Protein 2F4M (pdb70)

Solvent-accessible surface area: 18320 Å² total; per-residue (Å²): 68,132,23,82,1,14,111,33,1,101,53,19,22,113,27,3,78,71,3,53,56,98,101,12,33,111,102,0,66,113,30,10,55,43,88,68,5,102,119,87,3,82,106,100,23,119,178,34,102,166,131,114,170,29,109,88,59,32,72,72,10,34,12,2,89,11,0,2,100,22,0,73,116,135,9,8,144,129,11,103,54,47,105,3,100,168,72,48,29,164,13,103,58,79,155,130,65,34,147,21,89,83,91,10,97,141,70,30,1,178,97,0,42,13,0,36,4,72,94,43,128,60,48,6,96,12,19,72,36,85,38,0,64,29,0,8,130,38,90,29,0,46,19,31,6,9,4,6,0,0,0,0,0,0,35,13,34,60,6,44,6,1,24,0,39,0,61,38,140,14,17,1,1,0,1,10,0,66,32,71,108,84,12,7,2,0,1,2,14,66,57,23,20,58,84,17,4,12,0,7,0,8,104,27,47,139,0,7,0,0,0,1,0,5,65,8,12,1,13,25,0,0,8,14,0,3,22,55,17,120,79,0,67,79,61,16,100,106,21,151,35,99,73,3,14,108,38,8,56,31,36,28,121,119,44,24,115,103,53,64,131,75,42,74,124,70,8,54,95,23,26,4,37,5,6,0,46,2,8,18,71,118,74,34,122,36,85,137,61,177,29,6,117,80,168,80,96,66,0,57,122,3,38,114,44,15,6,0,28,35,0,8,25,18,6,56,135,34,94,97,21,45,82,41,0,51,108,25,0,22,163,81,21,79,111,5,54,113,56,5,60,120,57,117,155,17,0,62,87,0,0,84,71,110,36,74

Organism: Mus musculus (NCBI:txid10090)

InterPro domains:
  IPR002931 Transglutaminase-like [PF01841] (271-351)
  IPR002931 Transglutaminase-like [SM00460] (298-353)
  IPR006588 Peptide N glycanase, PAW domain [PF04721] (454-648)
  IPR006588 Peptide N glycanase, PAW domain [PS51398] (451-651)
  IPR006588 Peptide N glycanase, PAW domain [SM00613] (484-576)
  IPR008979 Galactose-binding-like domain superfamily [SSF49785] (474-650)
  IPR018997 PUB domain [PF09409] (26-102)
  IPR036339 PUB-like domain superfamily [SSF143503] (11-115)
  IPR038680 PAW domain superfamily [G3DSA:2.60.120.1020] (471-651)
  IPR038765 Papain-like cysteine peptidase superfamily [SSF54001] (168-444)
  IPR050883 Peptide-N(4)-(N-acetyl-beta-glucosaminyl)asparagine amidase [PTHR12143] (3-640)

Radius of gyration: 22.36 Å; Cα contacts (8 Å, |Δi|>4): 528; chains: 2; bounding box: 60×53×58 Å

CATH classification: 3.10.620.30 (+1 more: 2.20.25.10)

Nearest PDB structures (foldseek):
  2f4m-assembly1_A  TM=1.003E+00  e=7.480E-59  Mus musculus
  2f4o-assembly1_A  TM=9.868E-01  e=1.364E-52  Mus musculus
  1x3z-assembly1_A  TM=8.975E-01  e=7.254E-24  Saccharomyces cerevisiae
  6ug1-assembly1_A  TM=5.629E-01  e=3.102E-06  Saccharomyces cerevisiae S288C
  6s2k-assembly2_B  TM=6.479E-01  e=1.339E+00  Homo sapiens

B-factor: mean 48.16, std 6.67, range [19.68, 80.16]

Secondary structure (DSSP, 8-state):
--SHHHHHHHHHHHHHHGGG-HHHHHHHHHHS-HHHHHHHHHHHHHHHTTSTTS-S--SHHHHHHHHHHHIIIII-EE-SSPPPTTT----EE-SS-B---SHHHHTT---EEEEEETTTTEEEEEE----HHHHHHH-EESHHHHHHHHHHHHHHTT--EEEEEETTTEEEEEEEETTTTEEEEEETTTTEES-GGGTTTTS------EEEE-SS-EEE-GGGG-S-HHHHHHH--SS-HHHHHHHHHHHHHHHHTTS-HHHHHHHHHHHHHHHHHHT------TTT-TT----/--GGGGGTT-HHHHHHHHHHHH-GGGHHHHHHHHHHH-HHHHHHHHHSHHHHHHHHTS---

Sequence (356 aa):
GDSTILKVLQSNIQHVQLYENPVLQEKALTCIPVSELKRKAQEKLFRARKLDKGTNVSDEDFLLLELLHWFKEEFFRWVNNIVCSKCGGETRSRDEALLPNDDELKWGAKNVENHYCDACQLSNRFPRYNNPEKLLETRCGRCGEWANCFTLCCRALGFEARYVWDYTDHVWTEVYSPSQQRWLHCDACEDVCDKPLLYEIGWGKKLSYIIAFSKDEVVDVTWRYSCKHDEVMSRRTKVKEELLRETINGLNKQRQLSLSESRRKELLQRIIVELVEFISPKTPRPGLEHHHHHHGHPLEFLRNQPQFQQMRQIIQQNPSLLPALLQQIGRENPQLLQQISQHQEHFIQMLNEPVG

Foldseek 3Di:
DPFVVLVVVVVQQVLQVLLVPLVLLVVLVVQDPQVVLLVQLVVVQVVLVVPCVNDLGQRVPSSVLSLLVCLQPPFAEEPDAAADPPPRHFFDWDPDWDCCPPVLVVQAFRTWIFGADPVVRDTDIDTDGQRLSVCSVVRYYAQNNQQSVSQSNCVSSPWFKWWKDFPVPHIHMWTDDPSVLAIWGGRSNVSDIRPLQLVCFQVVDQGAFMWIYHLQFIDGLRLLNDLCVVSNPVVNPRDDPVVVVVSRVVVNVVSNVPPDPVVVVSVVVSVVVSVVSSVVRDDADCPPDPSGPHD/DPVCVVLQPDVVSLVQLVVCQVPVVCVVVVLVVCCVPPVVVNVVCVVPVPVVVVSSPDHDD

Structure (mmCIF, N/CA/C/O backbone):
data_2F4M
#
_entry.id   2F4M
#
_cell.length_a   98.225
_cell.length_b   52.297
_cell.length_c   82.548
_cell.angle_alpha   90.00
_cell.angle_beta   115.33
_cell.angle_gamma   90.00
#
_symmetry.space_group_name_H-M   'C 1 2 1'
#
loop_
_entity.id
_entity.type
_entity.pdbx_description
1 polymer 'peptide N-glycanase'
2 polymer 'UV excision repair protein RAD23 homolog B'
3 non-polymer 'ZINC ION'
4 non-polymer 'CHLORIDE ION'
5 water water
#
loop_
_atom_site.group_PDB
_atom_site.id
_atom_site.type_symbol
_atom_site.label_atom_id
_atom_site.label_alt_id
_atom_site.label_comp_id
_atom_site.label_asym_id
_atom_site.label_entity_id
_atom_site.label_seq_id
_atom_site.pdbx_PDB_ins_code
_atom_site.Cartn_x
_atom_site.Cartn_y
_atom_site.Cartn_z
_atom_site.occupancy
_atom_site.B_iso_or_equiv
_atom_site.auth_seq_id
_atom_site.auth_comp_id
_atom_site.auth_asym_id
_atom_site.auth_atom_id
_atom_site.pdbx_PDB_model_num
ATOM 1 N N . GLY A 1 1 ? 13.728 -0.867 12.463 1.00 53.50 164 GLY A N 1
ATOM 2 C CA . GLY A 1 1 ? 13.517 0.453 13.149 1.00 53.37 164 GLY A CA 1
ATOM 3 C C . GLY A 1 1 ? 12.750 0.406 14.469 1.00 53.13 164 GLY A C 1
ATOM 4 O O . GLY A 1 1 ? 12.599 1.443 15.123 1.00 53.94 164 GLY A O 1
ATOM 5 N N . ASP A 1 2 ? 12.276 -0.784 14.860 1.00 52.40 165 ASP A N 1
ATOM 6 C CA . ASP A 1 2 ? 11.546 -0.971 16.123 1.00 51.49 165 ASP A CA 1
ATOM 7 C C . ASP A 1 2 ? 12.432 -0.894 17.395 1.00 50.79 165 ASP A C 1
ATOM 8 O O . ASP A 1 2 ? 11.912 -0.981 18.505 1.00 50.93 165 ASP A O 1
ATOM 13 N N . SER A 1 3 ? 13.749 -0.806 17.257 1.00 48.88 166 SER A N 1
ATOM 14 C CA . SER A 1 3 ? 14.555 -0.422 18.420 1.00 48.80 166 SER A CA 1
ATOM 15 C C . SER A 1 3 ? 14.287 1.056 18.712 1.00 47.37 166 SER A C 1
ATOM 16 O O . SER A 1 3 ? 13.995 1.835 17.801 1.00 46.64 166 SER A O 1
ATOM 19 N N . THR A 1 4 ? 14.407 1.455 19.970 1.00 46.77 167 THR A N 1
ATOM 20 C CA . THR A 1 4 ? 14.131 2.850 20.319 1.00 46.22 167 THR A CA 1
ATOM 21 C C . THR A 1 4 ? 15.154 3.778 19.655 1.00 45.68 167 THR A C 1
ATOM 22 O O . THR A 1 4 ? 14.793 4.864 19.175 1.00 44.47 167 THR A O 1
ATOM 26 N N . ILE A 1 5 ? 16.415 3.345 19.631 1.00 44.99 168 ILE A N 1
ATOM 27 C CA . ILE A 1 5 ? 17.485 4.133 19.041 1.00 45.95 168 ILE A CA 1
ATOM 28 C C . ILE A 1 5 ? 17.199 4.585 17.585 1.00 45.89 168 ILE A C 1
ATOM 29 O O . ILE A 1 5 ? 17.389 5.762 17.245 1.00 46.76 168 ILE A O 1
ATOM 34 N N . LEU A 1 6 ? 16.737 3.666 16.747 1.00 45.83 169 LEU A N 1
ATOM 35 C CA . LEU A 1 6 ? 16.409 3.986 15.359 1.00 46.46 169 LEU A CA 1
ATOM 36 C C . LEU A 1 6 ? 15.195 4.916 15.304 1.00 46.85 169 LEU A C 1
ATOM 37 O O . LEU A 1 6 ? 15.181 5.841 14.491 1.00 46.63 169 LEU A O 1
ATOM 42 N N . LYS A 1 7 ? 14.208 4.717 16.184 1.00 46.12 170 LYS A N 1
ATOM 43 C CA . LYS A 1 7 ? 13.086 5.680 16.292 1.00 47.24 170 LYS A CA 1
ATOM 44 C C . LYS A 1 7 ? 13.575 7.091 16.683 1.00 47.07 170 LYS A C 1
ATOM 45 O O . LYS A 1 7 ? 13.105 8.101 16.189 1.00 46.35 170 LYS A O 1
ATOM 51 N N . VAL A 1 8 ? 14.505 7.184 17.602 1.00 48.15 171 VAL A N 1
ATOM 52 C CA . VAL A 1 8 ? 14.997 8.540 17.945 1.00 49.88 171 VAL A CA 1
ATOM 53 C C . VAL A 1 8 ? 15.849 9.214 16.858 1.00 50.57 171 VAL A C 1
ATOM 54 O O . VAL A 1 8 ? 15.871 10.426 16.823 1.00 52.04 171 VAL A O 1
ATOM 58 N N . LEU A 1 9 ? 16.543 8.463 15.999 1.00 51.07 172 LEU A N 1
ATOM 59 C CA . LEU A 1 9 ? 17.237 9.069 14.838 1.00 51.13 172 LEU A CA 1
ATOM 60 C C . LEU A 1 9 ? 16.260 9.903 14.004 1.00 50.66 172 LEU A C 1
ATOM 61 O O . LEU A 1 9 ? 16.513 11.068 13.685 1.00 49.90 172 LEU A O 1
ATOM 66 N N . GLN A 1 10 ? 15.152 9.271 13.620 1.00 50.69 173 GLN A N 1
ATOM 67 C CA . GLN A 1 10 ? 14.092 9.906 12.871 1.00 50.50 173 GLN A CA 1
ATOM 68 C C . GLN A 1 10 ? 13.522 11.166 13.550 1.00 49.78 173 GLN A C 1
ATOM 69 O O . GLN A 1 10 ? 13.305 12.196 12.895 1.00 48.44 173 GLN A O 1
ATOM 75 N N . SER A 1 11 ? 13.246 11.079 14.849 1.00 49.36 174 SER A N 1
ATOM 76 C CA . SER A 1 11 ? 12.691 12.218 15.597 1.00 49.88 174 SER A CA 1
ATOM 77 C C . SER A 1 11 ? 13.680 13.367 15.652 1.00 49.08 174 SER A C 1
ATOM 78 O O . SER A 1 11 ? 13.302 14.521 15.534 1.00 48.77 174 SER A O 1
ATOM 81 N N . ASN A 1 12 ? 14.941 13.044 15.903 1.00 48.93 175 ASN A N 1
ATOM 82 C CA . ASN A 1 12 ? 15.959 14.067 16.029 1.00 49.50 175 ASN A CA 1
ATOM 83 C C . ASN A 1 12 ? 16.290 14.707 14.651 1.00 49.31 175 ASN A C 1
ATOM 84 O O . ASN A 1 12 ? 16.532 15.910 14.589 1.00 48.74 175 ASN A O 1
ATOM 89 N N . ILE A 1 13 ? 16.288 13.911 13.574 1.00 49.70 176 ILE A N 1
ATOM 90 C CA . ILE A 1 13 ? 16.445 14.456 12.200 1.00 50.35 176 ILE A CA 1
ATOM 91 C C . ILE A 1 13 ? 15.394 15.538 11.939 1.00 50.18 176 ILE A C 1
ATOM 92 O O . ILE A 1 13 ? 15.742 16.640 11.528 1.00 50.71 176 ILE A O 1
ATOM 97 N N . GLN A 1 14 ? 14.120 15.212 12.182 1.00 50.30 177 GLN A N 1
ATOM 98 C CA . GLN A 1 14 ? 13.018 16.163 12.091 1.00 50.44 177 GLN A CA 1
ATOM 99 C C . GLN A 1 14 ? 13.294 17.387 12.960 1.00 49.75 177 GLN A C 1
ATOM 100 O O . GLN A 1 14 ? 13.237 18.521 12.478 1.00 49.83 177 GLN A O 1
ATOM 106 N N . HIS A 1 15 ? 13.524 17.151 14.253 1.00 47.50 178 HIS A N 1
ATOM 107 C CA . HIS A 1 15 ? 13.646 18.233 15.230 1.00 46.76 178 HIS A CA 1
ATOM 108 C C . HIS A 1 15 ? 14.667 19.312 14.815 1.00 45.66 178 HIS A C 1
ATOM 109 O O . HIS A 1 15 ? 14.420 20.519 14.926 1.00 44.54 178 HIS A O 1
ATOM 116 N N . VAL A 1 16 ? 15.797 18.840 14.307 1.00 43.82 179 VAL A N 1
ATOM 117 C CA . VAL A 1 16 ? 16.934 19.670 13.908 1.00 44.97 179 VAL A CA 1
ATOM 118 C C . VAL A 1 16 ? 16.637 20.615 12.718 1.00 44.54 179 VAL A C 1
ATOM 119 O O . VAL A 1 16 ? 17.221 21.713 12.571 1.00 42.91 179 VAL A O 1
ATOM 123 N N . GLN A 1 17 ? 15.695 20.185 11.902 1.00 44.31 180 GLN A N 1
ATOM 124 C CA . GLN A 1 17 ? 15.240 21.002 10.789 1.00 45.51 180 GLN A CA 1
ATOM 125 C C . GLN A 1 17 ? 14.613 22.304 11.313 1.00 44.76 180 GLN A C 1
ATOM 126 O O . GLN A 1 17 ? 14.684 23.335 10.648 1.00 44.77 180 GLN A O 1
ATOM 132 N N . LEU A 1 18 ? 14.078 22.268 12.531 1.00 44.69 181 LEU A N 1
ATOM 133 C CA . LEU A 1 18 ? 13.463 23.458 13.166 1.00 45.18 181 LEU A CA 1
ATOM 134 C C . LEU A 1 18 ? 14.411 24.653 13.279 1.00 44.89 181 LEU A C 1
ATOM 135 O O . LEU A 1 18 ? 13.965 25.802 13.167 1.00 45.72 181 LEU A O 1
ATOM 140 N N . TYR A 1 19 ? 15.705 24.397 13.458 1.00 44.45 182 TYR A N 1
ATOM 141 C CA . TYR A 1 19 ? 16.681 25.469 13.617 1.00 44.25 182 TYR A CA 1
ATOM 142 C C . TYR A 1 19 ? 16.904 26.235 12.298 1.00 45.45 182 TYR A C 1
ATOM 143 O O . TYR A 1 19 ? 17.469 27.347 12.295 1.00 45.94 182 TYR A O 1
ATOM 152 N N . GLU A 1 20 ? 16.393 25.675 11.194 1.00 46.06 183 GLU A N 1
ATOM 153 C CA . GLU A 1 20 ? 16.597 26.246 9.851 1.00 45.80 183 GLU A CA 1
ATOM 154 C C . GLU A 1 20 ? 15.536 27.237 9.440 1.00 45.96 183 GLU A C 1
ATOM 155 O O . GLU A 1 20 ? 15.588 27.753 8.311 1.00 46.24 183 GLU A O 1
ATOM 161 N N . ASN A 1 21 ? 14.566 27.501 10.307 1.00 45.87 184 ASN A N 1
ATOM 162 C CA . ASN A 1 21 ? 13.501 28.446 9.953 1.00 46.76 184 ASN A CA 1
ATOM 163 C C . ASN A 1 21 ? 14.150 29.803 10.121 1.00 46.14 184 ASN A C 1
ATOM 164 O O . ASN A 1 21 ? 14.691 30.099 11.192 1.00 46.44 184 ASN A O 1
ATOM 169 N N . PRO A 1 22 ? 14.162 30.615 9.055 1.00 45.08 185 PRO A N 1
ATOM 170 C CA . PRO A 1 22 ? 14.909 31.854 9.194 1.00 44.14 185 PRO A CA 1
ATOM 171 C C . PRO A 1 22 ? 14.197 32.890 10.092 1.00 43.77 185 PRO A C 1
ATOM 172 O O . PRO A 1 22 ? 14.855 33.845 10.556 1.00 43.73 185 PRO A O 1
ATOM 176 N N . VAL A 1 23 ? 12.882 32.723 10.322 1.00 42.90 186 VAL A N 1
ATOM 177 C CA . VAL A 1 23 ? 12.157 33.622 11.240 1.00 43.18 186 VAL A CA 1
ATOM 178 C C . VAL A 1 23 ? 12.446 33.221 12.669 1.00 42.87 186 VAL A C 1
ATOM 179 O O . VAL A 1 23 ? 12.623 34.080 13.536 1.00 42.34 186 VAL A O 1
ATOM 183 N N . LEU A 1 24 ? 12.481 31.918 12.907 1.00 42.52 187 LEU A N 1
ATOM 184 C CA . LEU A 1 24 ? 12.909 31.425 14.213 1.00 43.33 187 LEU A CA 1
ATOM 185 C C . LEU A 1 24 ? 14.341 31.892 14.457 1.00 43.48 187 LEU A C 1
ATOM 186 O O . LEU A 1 24 ? 14.676 32.297 15.566 1.00 43.85 187 LEU A O 1
ATOM 191 N N . GLN A 1 25 ? 15.174 31.870 13.414 1.00 43.91 188 GLN A N 1
ATOM 192 C CA . GLN A 1 25 ? 16.557 32.321 13.562 1.00 44.47 188 GLN A CA 1
ATOM 193 C C . GLN A 1 25 ? 16.602 33.808 13.912 1.00 44.69 188 GLN A C 1
ATOM 194 O O . GLN A 1 25 ? 17.316 34.209 14.841 1.00 44.61 188 GLN A O 1
ATOM 200 N N . GLU A 1 26 ? 15.809 34.599 13.190 1.00 45.56 189 GLU A N 1
ATOM 201 C CA . GLU A 1 26 ? 15.626 36.033 13.467 1.00 45.71 189 GLU A CA 1
ATOM 202 C C . GLU A 1 26 ? 15.300 36.273 14.917 1.00 45.64 189 GLU A C 1
ATOM 203 O O . GLU A 1 26 ? 16.030 37.009 15.628 1.00 45.33 189 GLU A O 1
ATOM 209 N N . LYS A 1 27 ? 14.177 35.669 15.334 1.00 45.86 190 LYS A N 1
ATOM 210 C CA . LYS A 1 27 ? 13.726 35.752 16.721 1.00 46.21 190 LYS A CA 1
ATOM 211 C C . LYS A 1 27 ? 14.806 35.307 17.705 1.00 45.85 190 LYS A C 1
ATOM 212 O O . LYS A 1 27 ? 14.989 35.930 18.751 1.00 45.32 190 LYS A O 1
ATOM 218 N N . ALA A 1 28 ? 15.537 34.244 17.396 1.00 45.77 191 ALA A N 1
ATOM 219 C CA . ALA A 1 28 ? 16.620 33.887 18.292 1.00 46.28 191 ALA A CA 1
ATOM 220 C C . ALA A 1 28 ? 17.555 35.088 18.439 1.00 46.46 191 ALA A C 1
ATOM 221 O O . ALA A 1 28 ? 17.817 35.516 19.559 1.00 46.73 191 ALA A O 1
ATOM 223 N N . LEU A 1 29 ? 18.016 35.657 17.319 1.00 46.67 192 LEU A N 1
ATOM 224 C CA . LEU A 1 29 ? 18.877 36.851 17.368 1.00 46.83 192 LEU A CA 1
ATOM 225 C C . LEU A 1 29 ? 18.171 38.045 18.039 1.00 46.97 192 LEU A C 1
ATOM 226 O O . LEU A 1 29 ? 18.821 38.889 18.650 1.00 47.01 192 LEU A O 1
ATOM 231 N N . THR A 1 30 ? 16.850 38.123 17.953 1.00 46.79 193 THR A N 1
ATOM 232 C CA . THR A 1 30 ? 16.118 39.137 18.741 1.00 46.89 193 THR A CA 1
ATOM 233 C C . THR A 1 30 ? 16.563 39.086 20.224 1.00 46.95 193 THR A C 1
ATOM 234 O O . THR A 1 30 ? 16.516 40.108 20.919 1.00 46.17 193 THR A O 1
ATOM 238 N N . CYS A 1 31 ? 17.023 37.908 20.679 1.00 46.68 194 CYS A N 1
ATOM 239 C CA . CYS A 1 31 ? 17.401 37.689 22.085 1.00 46.95 194 CYS A CA 1
ATOM 240 C C . CYS A 1 31 ? 18.888 37.818 22.438 1.00 46.74 194 CYS A C 1
ATOM 241 O O . CYS A 1 31 ? 19.227 38.072 23.596 1.00 46.76 194 CYS A O 1
ATOM 244 N N . ILE A 1 32 ? 19.773 37.604 21.471 1.00 47.10 195 ILE A N 1
ATOM 245 C CA . ILE A 1 32 ? 21.226 37.493 21.753 1.00 46.70 195 ILE A CA 1
ATOM 246 C C . ILE A 1 32 ? 21.812 38.914 21.625 1.00 47.00 195 ILE A C 1
ATOM 247 O O . ILE A 1 32 ? 21.459 39.609 20.696 1.00 45.40 195 ILE A O 1
ATOM 252 N N . PRO A 1 33 ? 22.678 39.344 22.562 1.00 46.90 196 PRO A N 1
ATOM 253 C CA . PRO A 1 33 ? 23.424 40.573 22.331 1.00 47.56 196 PRO A CA 1
ATOM 254 C C . PRO A 1 33 ? 24.584 40.391 21.322 1.00 47.52 196 PRO A C 1
ATOM 255 O O . PRO A 1 33 ? 25.748 40.496 21.698 1.00 47.99 196 PRO A O 1
ATOM 259 N N . VAL A 1 34 ? 24.276 40.161 20.047 1.00 47.55 197 VAL A N 1
ATOM 260 C CA . VAL A 1 34 ? 25.295 39.616 19.124 1.00 48.05 197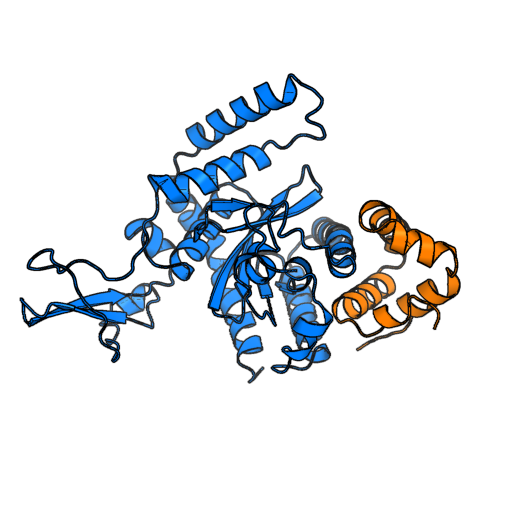 VAL A CA 1
ATOM 261 C C . VAL A 1 34 ? 26.516 40.518 18.864 1.00 47.73 197 VAL A C 1
ATOM 262 O O . VAL A 1 34 ? 27.622 40.023 18.609 1.00 46.93 197 VAL A O 1
ATOM 266 N N . SER A 1 35 ? 26.327 41.829 18.932 1.00 48.38 198 SER A N 1
ATOM 267 C CA . SER A 1 35 ? 27.424 42.749 18.662 1.00 48.40 198 SER A CA 1
ATOM 268 C C . SER A 1 35 ? 28.456 42.712 19.787 1.00 48.81 198 SER A C 1
ATOM 269 O O . SER A 1 35 ? 29.698 42.674 19.515 1.00 49.84 198 SER A O 1
ATOM 272 N N . GLU A 1 36 ? 27.945 42.807 21.045 1.00 48.60 199 GLU A N 1
ATOM 273 C CA . GLU A 1 36 ? 28.818 42.766 22.216 1.00 48.00 199 GLU A CA 1
ATOM 274 C C . GLU A 1 36 ? 29.543 41.431 22.340 1.00 47.80 199 GLU A C 1
ATOM 275 O O . GLU A 1 36 ? 30.689 41.376 22.793 1.00 47.98 199 GLU A O 1
ATOM 281 N N . LEU A 1 37 ? 28.878 40.348 21.953 1.00 46.56 200 LEU A N 1
ATOM 282 C CA . LEU A 1 37 ? 29.526 39.026 21.971 1.00 46.36 200 LEU A CA 1
ATOM 283 C C . LEU A 1 37 ? 30.689 39.036 20.980 1.00 45.60 200 LEU A C 1
ATOM 284 O O . LEU A 1 37 ? 31.806 38.459 21.287 1.00 44.20 200 LEU A O 1
ATOM 289 N N . LYS A 1 38 ? 30.452 39.783 19.844 1.00 46.21 201 LYS A N 1
ATOM 290 C CA . LYS A 1 38 ? 31.445 39.843 18.787 1.00 46.37 201 LYS A CA 1
ATOM 291 C C . LYS A 1 38 ? 32.528 40.888 19.090 1.00 45.49 201 LYS A C 1
ATOM 292 O O . LYS A 1 38 ? 33.654 40.787 18.610 1.00 44.52 201 LYS A O 1
ATOM 298 N N . ARG A 1 39 ? 32.188 41.905 19.876 1.00 46.09 202 ARG A N 1
ATOM 299 C CA . ARG A 1 39 ? 33.157 42.940 20.225 1.00 45.95 202 ARG A CA 1
ATOM 300 C C . ARG A 1 39 ? 34.170 42.418 21.258 1.00 45.78 202 ARG A C 1
ATOM 301 O O . ARG A 1 39 ? 35.380 42.701 21.157 1.00 45.01 202 ARG A O 1
ATOM 309 N N . LYS A 1 40 ? 33.671 41.642 22.232 1.00 46.43 203 LYS A N 1
ATOM 310 C CA . LYS A 1 40 ? 34.525 40.925 23.190 1.00 46.97 203 LYS A CA 1
ATOM 311 C C . LYS A 1 40 ? 35.417 39.857 22.527 1.00 47.22 203 LYS A C 1
ATOM 312 O O . LYS A 1 40 ? 36.533 39.595 22.981 1.00 46.58 203 LYS A O 1
ATOM 318 N N . ALA A 1 41 ? 34.914 39.225 21.474 1.00 48.21 204 ALA A N 1
ATOM 319 C CA . ALA A 1 41 ? 35.670 38.160 20.778 1.00 48.68 204 ALA A CA 1
ATOM 320 C C . ALA A 1 41 ? 36.831 38.775 19.983 1.00 49.09 204 ALA A C 1
ATOM 321 O O . ALA A 1 41 ? 37.934 38.228 19.965 1.00 48.45 204 ALA A O 1
ATOM 323 N N . GLN A 1 42 ? 36.565 39.908 19.328 1.00 50.05 205 GLN A N 1
ATOM 324 C CA . GLN A 1 42 ? 37.607 40.671 18.638 1.00 50.93 205 GLN A CA 1
ATOM 325 C C . GLN A 1 42 ? 38.738 41.066 19.584 1.00 51.47 205 GLN A C 1
ATOM 326 O O . GLN A 1 42 ? 39.906 41.018 19.204 1.00 51.25 205 GLN A O 1
ATOM 332 N N . GLU A 1 43 ? 38.387 41.479 20.801 1.00 52.33 206 GLU A N 1
ATOM 333 C CA . GLU A 1 43 ? 39.386 41.902 21.778 1.00 53.45 206 GLU A CA 1
ATOM 334 C C . GLU A 1 43 ? 40.297 40.762 22.241 1.00 54.13 206 GLU A C 1
ATOM 335 O O . GLU A 1 43 ? 41.503 40.945 22.348 1.00 54.56 206 GLU A O 1
ATOM 341 N N . LYS A 1 44 ? 39.742 39.588 22.507 1.00 55.39 207 LYS A N 1
ATOM 342 C CA . LYS A 1 44 ? 40.576 38.448 22.914 1.00 56.20 207 LYS A CA 1
ATOM 343 C C . LYS A 1 44 ? 41.475 37.954 21.778 1.00 56.84 207 LYS A C 1
ATOM 344 O O . LYS A 1 44 ? 42.620 37.556 22.017 1.00 56.74 207 LYS A O 1
ATOM 350 N N . LEU A 1 45 ? 40.958 37.992 20.553 1.00 57.54 208 LEU A N 1
ATOM 351 C CA . LEU A 1 45 ? 41.778 37.717 19.377 1.00 58.08 208 LEU A CA 1
ATOM 352 C C . LEU A 1 45 ? 42.879 38.787 19.211 1.00 58.38 208 LEU A C 1
ATOM 353 O O . LEU A 1 45 ? 44.016 38.454 18.903 1.00 58.12 208 LEU A O 1
ATOM 358 N N . PHE A 1 46 ? 42.551 40.059 19.421 1.00 59.12 209 PHE A N 1
ATOM 359 C CA . PHE A 1 46 ? 43.577 41.126 19.370 1.00 60.05 209 PHE A CA 1
ATOM 360 C C . PHE A 1 46 ? 44.778 40.796 20.258 1.00 60.39 209 PHE A C 1
ATOM 361 O O . PHE A 1 46 ? 45.915 40.838 19.796 1.00 59.93 209 PHE A O 1
ATOM 369 N N . ARG A 1 47 ? 44.515 40.442 21.517 1.00 61.41 210 ARG A N 1
ATOM 370 C CA . ARG A 1 47 ? 45.588 40.221 22.499 1.00 62.44 210 ARG A CA 1
ATOM 371 C C . ARG A 1 47 ? 46.241 38.842 22.372 1.00 63.08 210 ARG A C 1
ATOM 372 O O . ARG A 1 47 ? 47.434 38.688 22.636 1.00 62.96 210 ARG A O 1
ATOM 380 N N . ALA A 1 48 ? 45.462 37.845 21.967 1.00 64.09 211 ALA A N 1
ATOM 381 C CA . ALA A 1 48 ? 46.014 36.534 21.630 1.00 64.91 211 ALA A CA 1
ATOM 382 C C . ALA A 1 48 ? 47.039 36.668 20.507 1.00 65.75 211 ALA A C 1
ATOM 383 O O . ALA A 1 48 ? 48.084 36.023 20.528 1.00 65.85 211 ALA A O 1
ATOM 385 N N . ARG A 1 49 ? 46.741 37.549 19.554 1.00 66.78 212 ARG A N 1
ATOM 386 C CA . ARG A 1 49 ? 47.556 37.724 18.356 1.00 67.65 212 ARG A CA 1
ATOM 387 C C . ARG A 1 49 ? 48.801 38.607 18.577 1.00 68.25 212 ARG A C 1
ATOM 388 O O . ARG A 1 49 ? 49.636 38.726 17.677 1.00 68.19 212 ARG A O 1
ATOM 396 N N . LYS A 1 50 ? 48.924 39.227 19.753 1.00 68.97 213 LYS A N 1
ATOM 397 C CA . LYS A 1 50 ? 50.109 40.024 20.082 1.00 69.56 213 LYS A CA 1
ATOM 398 C C . LYS A 1 50 ? 51.295 39.084 20.273 1.00 70.15 213 LYS A C 1
ATOM 399 O O . LYS A 1 50 ? 52.322 39.230 19.605 1.00 70.13 213 LYS A O 1
ATOM 405 N N . LEU A 1 51 ? 51.141 38.116 21.180 1.00 70.80 214 LEU A N 1
ATOM 406 C CA . LEU A 1 51 ? 52.086 37.001 21.292 1.00 71.21 214 LEU A CA 1
ATOM 407 C C . LEU A 1 51 ? 51.717 35.943 20.251 1.00 71.67 214 LEU A C 1
ATOM 408 O O . LEU A 1 51 ? 50.721 35.235 20.400 1.00 71.59 214 LEU A O 1
ATOM 413 N N . ASP A 1 52 ? 52.540 35.852 19.205 1.00 72.39 215 ASP A N 1
ATOM 414 C CA . ASP A 1 52 ? 52.320 34.935 18.080 1.00 72.62 215 ASP A CA 1
ATOM 415 C C . ASP A 1 52 ? 52.374 33.467 18.515 1.00 73.04 215 ASP A C 1
ATOM 416 O O . ASP A 1 52 ? 51.968 32.572 17.759 1.00 73.25 215 ASP A O 1
ATOM 421 N N . LYS A 1 53 ? 52.867 33.217 19.729 1.00 73.31 216 LYS A N 1
ATOM 422 C CA . LYS A 1 53 ? 52.632 31.937 20.399 1.00 73.55 216 LYS A CA 1
ATOM 423 C C . LYS A 1 53 ? 51.229 31.431 20.036 1.00 73.77 216 LYS A C 1
ATOM 424 O O . LYS A 1 53 ? 51.044 30.241 19.758 1.00 74.17 216 LYS A O 1
ATOM 430 N N . GLY A 1 54 ? 50.254 32.345 20.039 1.00 73.93 217 GLY A N 1
ATOM 431 C CA . GLY A 1 54 ? 48.918 32.086 19.484 1.00 73.82 217 GLY A CA 1
ATOM 432 C C . GLY A 1 54 ? 48.955 31.931 17.968 1.00 73.87 217 GLY A C 1
ATOM 433 O O . GLY A 1 54 ? 49.096 32.914 17.232 1.00 74.00 217 GLY A O 1
ATOM 434 N N . THR A 1 55 ? 48.829 30.687 17.509 1.00 73.76 218 THR A N 1
ATOM 435 C CA . THR A 1 55 ? 49.001 30.336 16.101 1.00 73.48 218 THR A CA 1
ATOM 436 C C . THR A 1 55 ? 47.643 30.054 15.444 1.00 73.53 218 THR A C 1
ATOM 437 O O . THR A 1 55 ? 46.594 30.154 16.096 1.00 73.69 218 THR A O 1
ATOM 441 N N . ASN A 1 56 ? 47.678 29.697 14.156 1.00 73.17 219 ASN A N 1
ATOM 442 C CA . ASN A 1 56 ? 46.471 29.497 13.343 1.00 72.37 219 ASN A CA 1
ATOM 443 C C . ASN A 1 56 ? 45.596 30.770 13.418 1.00 71.71 219 ASN A C 1
ATOM 444 O O . ASN A 1 56 ? 46.004 31.794 12.880 1.00 71.60 219 ASN A O 1
ATOM 449 N N . VAL A 1 57 ? 44.420 30.735 14.050 1.00 70.58 220 VAL A N 1
ATOM 450 C CA . VAL A 1 57 ? 43.767 31.990 14.486 1.00 69.55 220 VAL A CA 1
ATOM 451 C C . VAL A 1 57 ? 42.867 31.762 15.689 1.00 68.52 220 VAL A C 1
ATOM 452 O O . VAL A 1 57 ? 43.272 32.019 16.828 1.00 68.63 220 VAL A O 1
ATOM 456 N N . SER A 1 58 ? 41.665 31.250 15.428 1.00 66.96 221 SER A N 1
ATOM 457 C CA . SER A 1 58 ? 40.575 31.296 16.379 1.00 65.61 221 SER A CA 1
ATOM 458 C C . SER A 1 58 ? 40.035 32.721 16.240 1.00 64.13 221 SER A C 1
ATOM 459 O O . SER A 1 58 ? 40.787 33.664 16.316 1.00 64.84 221 SER A O 1
ATOM 462 N N . ASP A 1 59 ? 38.746 32.863 15.968 1.00 62.32 222 ASP A N 1
ATOM 463 C CA . ASP A 1 59 ? 38.114 34.162 15.751 1.00 60.94 222 ASP A CA 1
ATOM 464 C C . ASP A 1 59 ? 36.602 34.013 15.907 1.00 59.09 222 ASP A C 1
ATOM 465 O O . ASP A 1 59 ? 36.001 34.569 16.825 1.00 57.03 222 ASP A O 1
ATOM 470 N N . GLU A 1 60 ? 35.990 33.250 15.003 1.00 57.96 223 GLU A N 1
ATOM 471 C CA . GLU A 1 60 ? 34.626 32.788 15.230 1.00 57.25 223 GLU A CA 1
ATOM 472 C C . GLU A 1 60 ? 34.681 31.752 16.343 1.00 55.55 223 GLU A C 1
ATOM 473 O O . GLU A 1 60 ? 33.689 31.532 17.032 1.00 55.47 223 GLU A O 1
ATOM 479 N N . ASP A 1 61 ? 35.857 31.147 16.529 1.00 53.66 224 ASP A N 1
ATOM 480 C CA . ASP A 1 61 ? 36.155 30.344 17.726 1.00 52.48 224 ASP A CA 1
ATOM 481 C C . ASP A 1 61 ? 36.117 31.149 19.045 1.00 50.67 224 ASP A C 1
ATOM 482 O O . ASP A 1 61 ? 35.553 30.709 20.043 1.00 49.02 224 ASP A O 1
ATOM 487 N N . PHE A 1 62 ? 36.736 32.319 19.054 1.00 49.03 225 PHE A N 1
ATOM 488 C CA . PHE A 1 62 ? 36.577 33.226 20.196 1.00 48.47 225 PHE A CA 1
ATOM 489 C C . PHE A 1 62 ? 35.103 33.605 20.432 1.00 47.00 225 PHE A C 1
ATOM 490 O O . PHE A 1 62 ? 34.634 33.633 21.579 1.00 45.81 225 PHE A O 1
ATOM 498 N N . LEU A 1 63 ? 34.375 33.884 19.352 1.00 45.31 226 LEU A N 1
ATOM 499 C CA . LEU A 1 63 ? 32.950 34.210 19.446 1.00 44.85 226 LEU A CA 1
ATOM 500 C C . LEU A 1 63 ? 32.170 33.073 20.091 1.00 44.26 226 LEU A C 1
ATOM 501 O O . LEU A 1 63 ? 31.310 33.278 20.940 1.00 43.78 226 LEU A O 1
ATOM 506 N N . LEU A 1 64 ? 32.462 31.859 19.655 1.00 44.01 227 LEU A N 1
ATOM 507 C CA . LEU A 1 64 ? 31.808 30.715 20.249 1.00 43.50 227 LEU A CA 1
ATOM 508 C C . LEU A 1 64 ? 31.957 30.704 21.776 1.00 42.82 227 LEU A C 1
ATOM 509 O O . LEU A 1 64 ? 31.005 30.415 22.500 1.00 42.25 227 LEU A O 1
ATOM 514 N N . LEU A 1 65 ? 33.150 30.995 22.275 1.00 42.91 228 LEU A N 1
ATOM 515 C CA . LEU A 1 65 ? 33.368 30.966 23.733 1.00 43.87 228 LEU A CA 1
ATOM 516 C C . LEU A 1 65 ? 32.583 32.087 24.479 1.00 44.00 228 LEU A C 1
ATOM 517 O O . LEU A 1 65 ? 32.220 31.944 25.658 1.00 43.15 228 LEU A O 1
ATOM 522 N N . GLU A 1 66 ? 32.319 33.181 23.775 1.00 44.33 229 GLU A N 1
ATOM 523 C CA . GLU A 1 66 ? 31.486 34.274 24.319 1.00 45.40 229 GLU A CA 1
ATOM 524 C C . GLU A 1 66 ? 30.002 33.848 24.430 1.00 46.03 229 GLU A C 1
ATOM 525 O O . GLU A 1 66 ? 29.283 34.261 25.366 1.00 46.89 229 GLU A O 1
ATOM 531 N N . LEU A 1 67 ? 29.551 33.043 23.462 1.00 46.26 230 LEU A N 1
ATOM 532 C CA . LEU A 1 67 ? 28.158 32.561 23.417 1.00 46.12 230 LEU A CA 1
ATOM 533 C C . LEU A 1 67 ? 27.890 31.637 24.584 1.00 45.83 230 LEU A C 1
ATOM 534 O O . LEU A 1 67 ? 26.928 31.815 25.327 1.00 46.10 230 LEU A O 1
ATOM 539 N N . LEU A 1 68 ? 28.760 30.643 24.736 1.00 45.65 231 LEU A N 1
ATOM 540 C CA . LEU A 1 68 ? 28.677 29.693 25.835 1.00 46.02 231 LEU A CA 1
ATOM 541 C C . LEU A 1 68 ? 28.595 30.434 27.171 1.00 46.24 231 LEU A C 1
ATOM 542 O O . LEU A 1 68 ? 27.758 30.126 28.032 1.00 46.50 231 LEU A O 1
ATOM 547 N N . 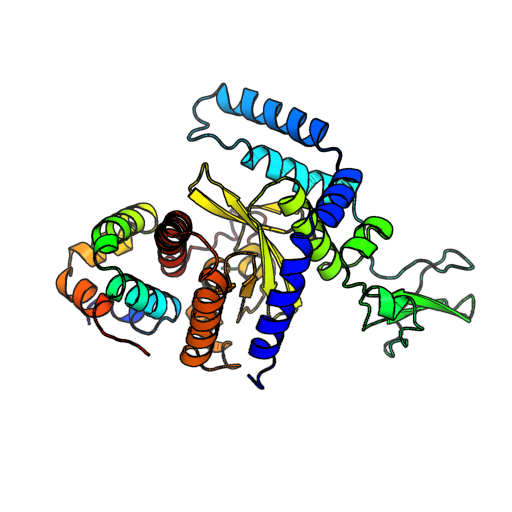HIS A 1 69 ? 29.488 31.385 27.354 1.00 46.78 232 HIS A N 1
ATOM 548 C CA . HIS A 1 69 ? 29.535 32.136 28.609 1.00 47.19 232 HIS A CA 1
ATOM 549 C C . HIS A 1 69 ? 28.241 32.913 28.919 1.00 47.53 232 HIS A C 1
ATOM 550 O O . HIS A 1 69 ? 27.695 32.796 30.019 1.00 48.28 232 HIS A O 1
ATOM 557 N N . TRP A 1 70 ? 27.766 33.710 27.962 1.00 47.75 233 TRP A N 1
ATOM 558 C CA . TRP A 1 70 ? 26.551 34.498 28.128 1.00 48.26 233 TRP A CA 1
ATOM 559 C C . TRP A 1 70 ? 25.316 33.640 28.399 1.00 48.85 233 TRP A C 1
ATOM 560 O O . TRP A 1 70 ? 24.525 33.940 29.298 1.00 48.45 233 TRP A O 1
ATOM 571 N N . PHE A 1 71 ? 25.147 32.592 27.600 1.00 49.10 234 PHE A N 1
ATOM 572 C CA . PHE A 1 71 ? 23.991 31.707 27.716 1.00 49.83 234 PHE A CA 1
ATOM 573 C C . PHE A 1 71 ? 23.862 31.257 29.165 1.00 50.20 234 PHE A C 1
ATOM 574 O O . PHE A 1 71 ? 22.783 31.304 29.749 1.00 48.98 234 PHE A O 1
ATOM 582 N N . LYS A 1 72 ? 25.003 30.876 29.731 1.00 51.08 235 LYS A N 1
ATOM 583 C CA . LYS A 1 72 ? 25.110 30.358 31.085 1.00 51.94 235 LYS A CA 1
ATOM 584 C C . LYS A 1 72 ? 24.913 31.403 32.187 1.00 52.39 235 LYS A C 1
ATOM 585 O O . LYS A 1 72 ? 24.340 31.097 33.244 1.00 52.55 235 LYS A O 1
ATOM 591 N N . GLU A 1 73 ? 25.387 32.624 31.950 1.00 52.72 236 GLU A N 1
ATOM 592 C CA . GLU A 1 73 ? 25.450 33.633 33.008 1.00 53.09 236 GLU A CA 1
ATOM 593 C C . GLU A 1 73 ? 24.361 34.697 32.899 1.00 52.93 236 GLU A C 1
ATOM 594 O O . GLU A 1 73 ? 23.965 35.269 33.899 1.00 53.08 236 GLU A O 1
ATOM 600 N N . GLU A 1 74 ? 23.879 34.959 31.690 1.00 53.08 237 GLU A N 1
ATOM 601 C CA . GLU A 1 74 ? 22.836 35.949 31.472 1.00 52.70 237 GLU A CA 1
ATOM 602 C C . GLU A 1 74 ? 21.489 35.332 31.040 1.00 52.41 237 GLU A C 1
ATOM 603 O O . GLU A 1 74 ? 20.446 35.738 31.563 1.00 52.06 237 GLU A O 1
ATOM 609 N N . PHE A 1 75 ? 21.495 34.350 30.128 1.00 51.30 238 PHE A N 1
ATOM 610 C CA . PHE A 1 75 ? 20.258 33.990 29.414 1.00 50.94 238 PHE A CA 1
ATOM 611 C C . PHE A 1 75 ? 19.334 32.995 30.128 1.00 50.37 238 PHE A C 1
ATOM 612 O O . PHE A 1 75 ? 18.149 33.290 30.385 1.00 49.50 238 PHE A O 1
ATOM 620 N N . PHE A 1 76 ? 19.892 31.845 30.467 1.00 49.27 239 PHE A N 1
ATOM 621 C CA . PHE A 1 76 ? 19.123 30.660 30.826 1.00 49.50 239 PHE A CA 1
ATOM 622 C C . PHE A 1 76 ? 19.340 30.289 32.301 1.00 49.90 239 PHE A C 1
ATOM 623 O O . PHE A 1 76 ? 20.442 30.454 32.838 1.00 50.25 239 PHE A O 1
ATOM 631 N N . ARG A 1 77 ? 18.290 29.770 32.945 1.00 49.94 240 ARG A N 1
ATOM 632 C CA . ARG A 1 77 ? 18.371 29.309 34.329 1.00 49.84 240 ARG A CA 1
ATOM 633 C C . ARG A 1 77 ? 18.055 27.834 34.437 1.00 48.78 240 ARG A C 1
ATOM 634 O O . ARG A 1 77 ? 17.303 27.297 33.633 1.00 48.10 240 ARG A O 1
ATOM 642 N N . TRP A 1 78 ? 18.641 27.208 35.459 1.00 48.24 241 TRP A N 1
ATOM 643 C CA . TRP A 1 78 ? 18.384 25.839 35.847 1.00 47.71 241 TRP A CA 1
ATOM 644 C C . TRP A 1 78 ? 17.120 25.707 36.709 1.00 46.60 241 TRP A C 1
ATOM 645 O O . TRP A 1 78 ? 16.858 26.544 37.583 1.00 45.73 241 TRP A O 1
ATOM 656 N N . VAL A 1 79 ? 16.376 24.631 36.476 1.00 45.88 242 VAL A N 1
ATOM 657 C CA . VAL A 1 79 ? 15.178 24.273 37.259 1.00 46.11 242 VAL A CA 1
ATOM 658 C C . VAL A 1 79 ? 15.435 22.960 37.975 1.00 45.62 242 VAL A C 1
ATOM 659 O O . VAL A 1 79 ? 15.717 21.966 37.340 1.00 44.05 242 VAL A O 1
ATOM 663 N N . ASN A 1 80 ? 15.304 22.946 39.299 1.00 46.24 243 ASN A N 1
ATOM 664 C CA . ASN A 1 80 ? 15.173 21.668 40.009 1.00 46.68 243 ASN A CA 1
ATOM 665 C C . ASN A 1 80 ? 13.715 21.489 40.335 1.00 46.50 243 ASN A C 1
ATOM 666 O O . ASN A 1 80 ? 13.043 20.683 39.682 1.00 46.45 243 ASN A O 1
ATOM 671 N N . ASN A 1 81 ? 13.204 22.260 41.313 1.00 46.32 244 ASN A N 1
ATOM 672 C CA . ASN A 1 81 ? 11.771 22.451 41.505 1.00 46.86 244 ASN A CA 1
ATOM 673 C C . ASN A 1 81 ? 11.412 23.925 41.416 1.00 46.00 244 ASN A C 1
ATOM 674 O O . ASN A 1 81 ? 12.135 24.768 41.943 1.00 44.28 244 ASN A O 1
ATOM 679 N N . ILE A 1 82 ? 10.332 24.231 40.692 1.00 45.88 245 ILE A N 1
ATOM 680 C CA . ILE A 1 82 ? 9.847 25.616 40.588 1.00 46.23 245 ILE A CA 1
ATOM 681 C C . ILE A 1 82 ? 9.314 26.096 41.945 1.00 45.85 245 ILE A C 1
ATOM 682 O O . ILE A 1 82 ? 8.825 25.304 42.765 1.00 46.22 245 ILE A O 1
ATOM 687 N N . VAL A 1 83 ? 9.403 27.399 42.180 1.00 45.95 246 VAL A N 1
ATOM 688 C CA . VAL A 1 83 ? 8.776 28.012 43.369 1.00 46.04 246 VAL A CA 1
ATOM 689 C C . VAL A 1 83 ? 7.254 27.860 43.317 1.00 45.98 246 VAL A C 1
ATOM 690 O O . VAL A 1 83 ? 6.681 27.715 42.243 1.00 46.10 246 VAL A O 1
ATOM 694 N N . CYS A 1 84 ? 6.602 27.893 44.478 1.00 46.02 247 CYS A N 1
ATOM 695 C CA . CYS A 1 84 ? 5.150 27.887 44.514 1.00 45.89 247 CYS A CA 1
ATOM 696 C C . CYS A 1 84 ? 4.588 29.224 44.007 1.00 45.90 247 CYS A C 1
ATOM 697 O O . CYS A 1 84 ? 5.021 30.293 44.417 1.00 44.68 247 CYS A O 1
ATOM 700 N N . SER A 1 85 ? 3.596 29.126 43.135 1.00 46.70 248 SER A N 1
ATOM 701 C CA . SER A 1 85 ? 2.936 30.277 42.534 1.00 46.97 248 SER A CA 1
ATOM 702 C C . SER A 1 85 ? 2.051 31.079 43.490 1.00 46.85 248 SER A C 1
ATOM 703 O O . SER A 1 85 ? 1.730 32.224 43.181 1.00 47.34 248 SER A O 1
ATOM 706 N N . LYS A 1 86 ? 1.625 30.474 44.605 1.00 46.35 249 LYS A N 1
ATOM 707 C CA . LYS A 1 86 ? 0.748 31.141 45.584 1.00 46.25 249 LYS A CA 1
ATOM 708 C C . LYS A 1 86 ? 1.597 31.745 46.703 1.00 45.95 249 LYS A C 1
ATOM 709 O O . LYS A 1 86 ? 1.396 32.884 47.041 1.00 45.62 249 LYS A O 1
ATOM 715 N N . CYS A 1 87 ? 2.565 31.005 47.247 1.00 45.32 250 CYS A N 1
ATOM 716 C CA . CYS A 1 87 ? 3.323 31.479 48.425 1.00 45.44 250 CYS A CA 1
ATOM 717 C C . CYS A 1 87 ? 4.824 31.725 48.210 1.00 45.54 250 CYS A C 1
ATOM 718 O O . CYS A 1 87 ? 5.514 32.147 49.150 1.00 44.88 250 CYS A O 1
ATOM 721 N N . GLY A 1 88 ? 5.322 31.433 47.010 1.00 45.59 251 GLY A N 1
ATOM 722 C CA . GLY A 1 88 ? 6.745 31.587 46.683 1.00 45.93 251 GLY A CA 1
ATOM 723 C C . GLY A 1 88 ? 7.703 30.559 47.280 1.00 46.10 251 GLY A C 1
ATOM 724 O O . GLY A 1 88 ? 8.895 30.590 46.984 1.00 46.28 251 GLY A O 1
ATOM 725 N N . GLY A 1 89 ? 7.197 29.645 48.104 1.00 46.45 252 GLY A N 1
ATOM 726 C CA . GLY A 1 89 ? 8.034 28.664 48.800 1.00 46.82 252 GLY A CA 1
ATOM 727 C C . GLY A 1 89 ? 8.516 27.501 47.937 1.00 46.88 252 GLY A C 1
ATOM 728 O O . GLY A 1 89 ? 8.241 27.441 46.745 1.00 45.31 252 GLY A O 1
ATOM 729 N N . GLU A 1 90 ? 9.263 26.600 48.565 1.00 47.67 253 GLU A N 1
ATOM 730 C CA . GLU A 1 90 ? 9.793 25.392 47.907 1.00 49.38 253 GLU A CA 1
ATOM 731 C C . GLU A 1 90 ? 8.665 24.446 47.545 1.00 49.16 253 GLU A C 1
ATOM 732 O O . GLU A 1 90 ? 7.612 24.446 48.204 1.00 48.53 253 GLU A O 1
ATOM 738 N N . THR A 1 91 ? 8.892 23.673 46.481 1.00 49.20 254 THR A N 1
ATOM 739 C CA . THR A 1 91 ? 7.991 22.608 46.058 1.00 49.48 254 THR A CA 1
ATOM 740 C C . THR A 1 91 ? 8.762 21.301 45.947 1.00 50.31 254 THR A C 1
ATOM 741 O O . THR A 1 91 ? 9.984 21.281 45.938 1.00 49.73 254 THR A O 1
ATOM 745 N N . ARG A 1 92 ? 8.032 20.208 45.822 1.00 51.19 255 ARG A N 1
ATOM 746 C CA . ARG A 1 92 ? 8.635 18.895 45.745 1.00 51.30 255 ARG A CA 1
ATOM 747 C C . ARG A 1 92 ? 7.964 18.112 44.624 1.00 51.17 255 ARG A C 1
ATOM 748 O O . ARG A 1 92 ? 6.760 18.239 44.382 1.00 49.40 255 ARG A O 1
ATOM 756 N N . SER A 1 93 ? 8.750 17.287 43.951 1.00 51.03 256 SER A N 1
ATOM 757 C CA . SER A 1 93 ? 8.258 16.516 42.826 1.00 52.18 256 SER A CA 1
ATOM 758 C C . SER A 1 93 ? 7.245 15.470 43.293 1.00 52.87 256 SER A C 1
ATOM 759 O O . SER A 1 93 ? 7.425 14.822 44.314 1.00 52.81 256 SER A O 1
ATOM 762 N N . ARG A 1 94 ? 6.146 15.361 42.563 1.00 54.04 257 ARG A N 1
ATOM 763 C CA . ARG A 1 94 ? 5.265 14.216 42.690 1.00 54.59 257 ARG A CA 1
ATOM 764 C C . ARG A 1 94 ? 5.768 13.204 41.673 1.00 55.18 257 ARG A C 1
ATOM 765 O O . ARG A 1 94 ? 6.121 13.566 40.536 1.00 55.07 257 ARG A O 1
ATOM 773 N N . ASP A 1 95 ? 5.847 11.942 42.078 1.00 55.37 258 ASP A N 1
ATOM 774 C CA . ASP A 1 95 ? 6.333 10.907 41.180 1.00 55.63 258 ASP A CA 1
ATOM 775 C C . ASP A 1 95 ? 5.370 10.742 40.006 1.00 55.78 258 ASP A C 1
ATOM 776 O O . ASP A 1 95 ? 5.794 10.433 38.891 1.00 55.46 258 ASP A O 1
ATOM 781 N N . GLU A 1 96 ? 4.080 10.961 40.274 1.00 55.97 259 GLU A N 1
ATOM 782 C CA . GLU A 1 96 ? 3.027 10.881 39.254 1.00 56.21 259 GLU A CA 1
ATOM 783 C C . GLU A 1 96 ? 2.894 12.200 38.475 1.00 55.90 259 GLU A C 1
ATOM 784 O O . GLU A 1 96 ? 2.544 13.254 39.025 1.00 56.05 259 GLU A O 1
ATOM 790 N N . ALA A 1 97 ? 3.190 12.128 37.182 1.00 55.68 260 ALA A N 1
ATOM 791 C CA . ALA A 1 97 ? 3.240 13.316 36.331 1.00 55.43 260 ALA A CA 1
ATOM 792 C C . ALA A 1 97 ? 1.841 13.887 36.071 1.00 55.11 260 ALA A C 1
ATOM 793 O O . ALA A 1 97 ? 0.833 13.231 36.331 1.00 55.36 260 ALA A O 1
ATOM 795 N N . LEU A 1 98 ? 1.802 15.116 35.565 1.00 54.75 261 LEU A N 1
ATOM 796 C CA . LEU A 1 98 ? 0.564 15.809 35.206 1.00 54.29 261 LEU A CA 1
ATOM 797 C C . LEU A 1 98 ? 0.286 15.590 33.729 1.00 54.23 261 LEU A C 1
ATOM 798 O O . LEU A 1 98 ? 1.143 15.088 33.001 1.00 54.01 261 LEU A O 1
ATOM 803 N N . LEU A 1 99 ? -0.907 15.980 33.281 1.00 54.21 262 LEU A N 1
ATOM 804 C CA . LEU A 1 99 ? -1.298 15.812 31.880 1.00 53.88 262 LEU A CA 1
ATOM 805 C C . LEU A 1 99 ? -1.365 17.158 31.132 1.00 53.72 262 LEU A C 1
ATOM 806 O O . LEU A 1 99 ? -2.058 18.070 31.580 1.00 53.81 262 LEU A O 1
ATOM 811 N N . PRO A 1 100 ? -0.647 17.280 29.989 1.00 53.30 263 PRO A N 1
ATOM 812 C CA . PRO A 1 100 ? -0.484 18.531 29.221 1.00 53.06 263 PRO A CA 1
ATOM 813 C C . PRO A 1 100 ? -1.775 19.223 28.759 1.00 52.90 263 PRO A C 1
ATOM 814 O O . PRO A 1 100 ? -2.160 19.107 27.598 1.00 52.11 263 PRO A O 1
ATOM 818 N N . ASN A 1 101 ? -2.394 19.981 29.654 1.00 52.78 264 ASN A N 1
ATOM 819 C CA . ASN A 1 101 ? -3.678 20.613 29.371 1.00 52.62 264 ASN A CA 1
ATOM 820 C C . ASN A 1 101 ? -4.022 20.749 27.889 1.00 52.98 264 ASN A C 1
ATOM 821 O O . ASN A 1 101 ? -4.980 20.123 27.407 1.00 52.87 264 ASN A O 1
ATOM 826 N N . ASP A 1 102 ? -3.246 21.551 27.167 1.00 53.04 265 ASP A N 1
ATOM 827 C CA . ASP A 1 102 ? -3.546 21.848 25.759 1.00 52.84 265 ASP A CA 1
ATOM 828 C C . ASP A 1 102 ? -2.519 22.819 25.199 1.00 52.66 265 ASP A C 1
ATOM 829 O O . ASP A 1 102 ? -1.990 22.606 24.103 1.00 52.16 265 ASP A O 1
ATOM 834 N N . ASP A 1 103 ? -2.245 23.880 25.963 1.00 52.37 266 ASP A N 1
ATOM 835 C CA . ASP A 1 103 ? -1.227 24.860 25.586 1.00 52.01 266 ASP A CA 1
ATOM 836 C C . ASP A 1 103 ? 0.155 24.268 25.772 1.00 51.32 266 ASP A C 1
ATOM 837 O O . ASP A 1 103 ? 1.111 24.658 25.100 1.00 51.35 266 ASP A O 1
ATOM 842 N N . GLU A 1 104 ? 0.247 23.308 26.683 1.00 50.81 267 GLU A N 1
ATOM 843 C CA . GLU A 1 104 ? 1.489 22.578 26.908 1.00 50.41 267 GLU A CA 1
ATOM 844 C C . GLU A 1 104 ? 1.741 21.570 25.776 1.00 50.04 267 GLU A C 1
ATOM 845 O O . GLU A 1 104 ? 2.884 21.243 25.468 1.00 50.15 267 GLU A O 1
ATOM 851 N N . LEU A 1 105 ? 0.673 21.098 25.141 1.00 49.79 268 LEU A N 1
ATOM 852 C CA . LEU A 1 105 ? 0.804 20.297 23.919 1.00 49.53 268 LEU A CA 1
ATOM 853 C C . LEU A 1 105 ? 1.234 21.157 22.733 1.00 49.06 268 LEU A C 1
ATOM 854 O O . LEU A 1 105 ? 2.063 20.727 21.937 1.00 48.56 268 LEU A O 1
ATOM 859 N N . LYS A 1 106 ? 0.694 22.374 22.637 1.00 48.95 269 LYS A N 1
ATOM 860 C CA . LYS A 1 106 ? 1.027 23.292 21.538 1.00 49.17 269 LYS A CA 1
ATOM 861 C C . LYS A 1 106 ? 2.527 23.573 21.410 1.00 49.06 269 LYS A C 1
ATOM 862 O O . LYS A 1 106 ? 3.032 23.763 20.297 1.00 49.32 269 LYS A O 1
ATOM 868 N N . TRP A 1 107 ? 3.220 23.585 22.543 1.00 49.09 270 TRP A N 1
ATOM 869 C CA . TRP A 1 107 ? 4.651 23.913 22.617 1.00 48.88 270 TRP A CA 1
ATOM 870 C C . TRP A 1 107 ? 5.553 22.688 22.836 1.00 48.82 270 TRP A C 1
ATOM 871 O O . TRP A 1 107 ? 6.698 22.817 23.309 1.00 49.16 270 TRP A O 1
ATOM 882 N N . GLY A 1 108 ? 5.042 21.503 22.506 1.00 48.24 271 GLY A N 1
ATOM 883 C CA . GLY A 1 108 ? 5.859 20.289 22.476 1.00 48.14 271 GLY A CA 1
ATOM 884 C C . GLY A 1 108 ? 6.093 19.569 23.804 1.00 48.02 271 GLY A C 1
ATOM 885 O O . GLY A 1 108 ? 6.836 18.591 23.833 1.00 47.88 271 GLY A O 1
ATOM 886 N N . ALA A 1 109 ? 5.447 20.017 24.887 1.00 47.78 272 ALA A N 1
ATOM 887 C CA . ALA A 1 109 ? 5.506 19.308 26.164 1.00 48.07 272 ALA A CA 1
ATOM 888 C C . ALA A 1 109 ? 4.654 18.037 26.125 1.00 48.17 272 ALA A C 1
ATOM 889 O O . ALA A 1 109 ? 3.417 18.091 26.006 1.00 48.47 272 ALA A O 1
ATOM 891 N N . LYS A 1 110 ? 5.344 16.896 26.183 1.00 48.01 273 LYS A N 1
ATOM 892 C CA . LYS A 1 110 ? 4.718 15.594 26.408 1.00 47.90 273 LYS A CA 1
ATOM 893 C C . LYS A 1 110 ? 4.724 15.234 27.894 1.00 47.65 273 LYS A C 1
ATOM 894 O O . LYS A 1 110 ? 3.794 14.575 28.371 1.00 47.94 273 LYS A O 1
ATOM 900 N N . ASN A 1 111 ? 5.756 15.684 28.613 1.00 47.19 274 ASN A N 1
ATOM 901 C CA . ASN A 1 111 ? 5.867 15.487 30.054 1.00 46.68 274 ASN A CA 1
ATOM 902 C C . ASN A 1 111 ? 5.609 16.812 30.792 1.00 46.56 274 ASN A C 1
ATOM 903 O O . ASN A 1 111 ? 6.135 17.867 30.403 1.00 46.45 274 ASN A O 1
ATOM 908 N N . VAL A 1 112 ? 4.768 16.749 31.833 1.00 45.10 275 VAL A N 1
ATOM 909 C CA . VAL A 1 112 ? 4.532 17.873 32.743 1.00 44.81 275 VAL A CA 1
ATOM 910 C C . VAL A 1 112 ? 4.700 17.353 34.171 1.00 44.06 275 VAL A C 1
ATOM 911 O O . VAL A 1 112 ? 4.026 16.386 34.583 1.00 43.45 275 VAL A O 1
ATOM 915 N N . GLU A 1 113 ? 5.607 17.984 34.916 1.00 43.14 276 GLU A N 1
ATOM 916 C CA . GLU A 1 113 ? 5.893 17.566 36.280 1.00 43.00 276 GLU A CA 1
ATOM 917 C C . GLU A 1 113 ? 4.973 18.299 37.256 1.00 42.14 276 GLU A C 1
ATOM 918 O O . GLU A 1 113 ? 4.626 19.442 37.043 1.00 40.89 276 GLU A O 1
ATOM 924 N N . ASN A 1 114 ? 4.600 17.616 38.330 1.00 42.87 277 ASN A N 1
ATOM 925 C CA . ASN A 1 114 ? 3.823 18.202 39.425 1.00 42.51 277 ASN A CA 1
ATOM 926 C C . ASN A 1 114 ? 4.802 18.593 40.509 1.00 42.31 277 ASN A C 1
ATOM 927 O O . ASN A 1 114 ? 5.356 17.731 41.188 1.00 41.76 277 ASN A O 1
ATOM 932 N N . HIS A 1 115 ? 5.015 19.902 40.643 1.00 41.67 278 HIS A N 1
ATOM 933 C CA . HIS A 1 115 ? 5.839 20.476 41.687 1.00 42.49 278 HIS A CA 1
ATOM 934 C C . HIS A 1 115 ? 4.872 20.970 42.809 1.00 41.88 278 HIS A C 1
ATOM 935 O O . HIS A 1 115 ? 4.299 22.050 42.737 1.00 42.95 278 HIS A O 1
ATOM 942 N N . TYR A 1 116 ? 4.683 20.133 43.819 1.00 42.87 279 TYR A N 1
ATOM 943 C CA . TYR A 1 116 ? 3.616 20.317 44.818 1.00 42.96 279 TYR A CA 1
ATOM 944 C C . TYR A 1 116 ? 4.064 21.165 46.020 1.00 43.39 279 TYR A C 1
ATOM 945 O O . TYR A 1 116 ? 5.132 20.936 46.577 1.00 43.23 279 TYR A O 1
ATOM 954 N N . CYS A 1 117 ? 3.241 22.146 46.399 1.00 43.33 280 CYS A N 1
ATOM 955 C CA . CYS A 1 117 ? 3.382 22.860 47.669 1.00 43.40 280 CYS A CA 1
ATOM 956 C C . CYS A 1 117 ? 2.476 22.293 48.782 1.00 42.98 280 CYS A C 1
ATOM 957 O O . CYS A 1 117 ? 1.258 22.457 48.752 1.00 43.01 280 CYS A O 1
ATOM 960 N N . ASP A 1 118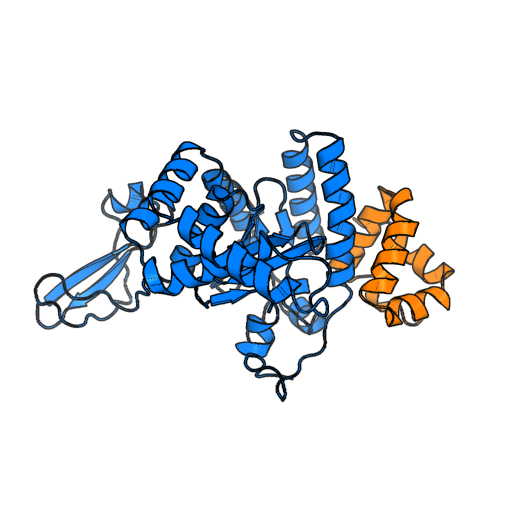 ? 3.084 21.715 49.810 1.00 42.84 281 ASP A N 1
ATOM 961 C CA . ASP A 1 118 ? 2.332 21.161 50.939 1.00 43.00 281 ASP A CA 1
ATOM 962 C C . ASP A 1 118 ? 1.605 22.207 51.769 1.00 42.42 281 ASP A C 1
ATOM 963 O O . ASP A 1 118 ? 0.494 21.964 52.233 1.00 41.70 281 ASP A O 1
ATOM 968 N N . ALA A 1 119 ? 2.247 23.358 51.959 1.00 42.34 282 ALA A N 1
ATOM 969 C CA . ALA A 1 119 ? 1.714 24.451 52.766 1.00 42.41 282 ALA A CA 1
ATOM 970 C C . ALA A 1 119 ? 0.432 24.994 52.141 1.00 42.00 282 ALA A C 1
ATOM 971 O O . ALA A 1 119 ? -0.546 25.233 52.843 1.00 42.32 282 ALA A O 1
ATOM 973 N N . CYS A 1 120 ? 0.455 25.187 50.824 1.00 41.73 283 CYS A N 1
ATOM 974 C CA . CYS A 1 120 ? -0.707 25.702 50.101 1.00 42.26 283 CYS A CA 1
ATOM 975 C C . CYS A 1 120 ? -1.632 24.596 49.660 1.00 41.98 283 CYS A C 1
ATOM 976 O O . CYS A 1 120 ? -2.716 24.887 49.149 1.00 40.27 283 CYS A O 1
ATOM 979 N N . GLN A 1 121 ? -1.203 23.340 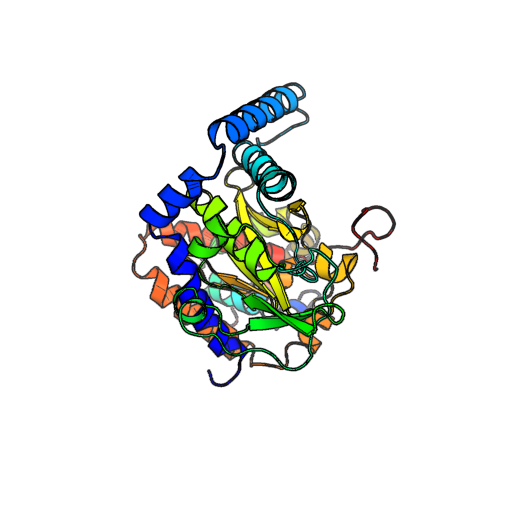49.828 1.00 42.07 284 GLN A N 1
ATOM 980 C CA . GLN A 1 121 ? -1.887 22.175 49.226 1.00 42.41 284 GLN A CA 1
ATOM 981 C C . GLN A 1 121 ? -2.168 22.435 47.730 1.00 41.85 284 GLN A C 1
ATOM 982 O O . GLN A 1 121 ? -3.312 22.303 47.263 1.00 40.35 284 GLN A O 1
ATOM 988 N N . LEU A 1 122 ? -1.107 22.809 47.021 1.00 42.11 285 LEU A N 1
ATOM 989 C CA . LEU A 1 122 ? -1.172 23.305 45.638 1.00 42.37 285 LEU A CA 1
ATOM 990 C C . LEU A 1 122 ? -0.133 22.655 44.669 1.00 42.08 285 LEU A C 1
ATOM 991 O O . LEU A 1 122 ? 1.065 22.631 44.943 1.00 41.88 285 LEU A O 1
ATOM 996 N N . SER A 1 123 ? -0.649 22.101 43.576 1.00 42.18 286 SER A N 1
ATOM 997 C CA . SER A 1 123 ? 0.120 21.669 42.427 1.00 43.37 286 SER A CA 1
ATOM 998 C C . SER A 1 123 ? 0.584 22.874 41.625 1.00 43.25 286 SER A C 1
ATOM 999 O O . SER A 1 123 ? -0.207 23.744 41.300 1.00 43.95 286 SER A O 1
ATOM 1002 N N . ASN A 1 124 ? 1.891 22.953 41.402 1.00 44.41 287 ASN A N 1
ATOM 1003 C CA . ASN A 1 124 ? 2.512 23.866 40.433 1.00 44.06 287 ASN A CA 1
ATOM 1004 C C . ASN A 1 124 ? 3.081 23.088 39.218 1.00 44.32 287 ASN A C 1
ATOM 1005 O O . ASN A 1 124 ? 3.833 22.125 39.365 1.00 45.29 287 ASN A O 1
ATOM 1010 N N . ARG A 1 125 ? 2.749 23.536 38.020 1.00 45.04 288 ARG A N 1
ATOM 1011 C CA . ARG A 1 125 ? 3.080 22.791 36.791 1.00 44.86 288 ARG A CA 1
ATOM 1012 C C . ARG A 1 125 ? 4.475 23.121 36.233 1.00 44.00 288 ARG A C 1
ATOM 1013 O O . ARG A 1 125 ? 4.800 24.284 36.053 1.00 44.33 288 ARG A O 1
ATOM 1021 N N . PHE A 1 126 ? 5.286 22.107 35.945 1.00 43.31 289 PHE A N 1
ATOM 1022 C CA . PHE A 1 126 ? 6.539 22.329 35.211 1.00 42.97 289 PHE A CA 1
ATOM 1023 C C . PHE A 1 126 ? 6.473 21.525 33.904 1.00 42.41 289 PHE A C 1
ATOM 1024 O O . PHE A 1 126 ? 6.799 20.327 33.873 1.00 41.77 289 PHE A O 1
ATOM 1032 N N . PRO A 1 127 ? 6.050 22.187 32.810 1.00 42.57 290 PRO A N 1
ATOM 1033 C CA . PRO A 1 127 ? 6.119 21.578 31.491 1.00 42.16 290 PRO A CA 1
ATOM 1034 C C . PRO A 1 127 ? 7.559 21.438 30.937 1.00 42.00 290 PRO A C 1
ATOM 1035 O O . PRO A 1 127 ? 8.415 22.336 31.102 1.00 40.57 290 PRO A O 1
ATOM 1039 N N . ARG A 1 128 ? 7.789 20.311 30.269 1.00 41.52 291 ARG A N 1
ATOM 1040 C CA . ARG A 1 128 ? 9.061 20.051 29.590 1.00 42.76 291 ARG A CA 1
ATOM 1041 C C . ARG A 1 128 ? 8.913 20.374 28.098 1.00 42.79 291 ARG A C 1
ATOM 1042 O O . ARG A 1 128 ? 8.628 19.504 27.279 1.00 43.00 291 ARG A O 1
ATOM 1050 N N . TYR A 1 129 ? 9.139 21.646 27.768 1.00 44.25 292 TYR A N 1
ATOM 1051 C CA . TYR A 1 129 ? 8.886 22.162 26.424 1.00 44.99 292 TYR A CA 1
ATOM 1052 C C . TYR A 1 129 ? 9.991 21.714 25.471 1.00 45.80 292 TYR A C 1
ATOM 1053 O O . TYR A 1 129 ? 11.193 21.721 25.771 1.00 45.86 292 TYR A O 1
ATOM 1062 N N . ASN A 1 130 ? 9.554 21.325 24.293 1.00 46.98 293 ASN A N 1
ATOM 1063 C CA . ASN A 1 130 ? 10.424 20.759 23.286 1.00 47.95 293 ASN A CA 1
ATOM 1064 C C . ASN A 1 130 ? 10.542 21.712 22.076 1.00 47.53 293 ASN A C 1
ATOM 1065 O O . ASN A 1 130 ? 11.435 21.605 21.279 1.00 48.19 293 ASN A O 1
ATOM 1070 N N . ASN A 1 131 ? 9.623 22.656 21.954 1.00 49.07 294 ASN A N 1
ATOM 1071 C CA . ASN A 1 131 ? 9.680 23.690 20.906 1.00 48.94 294 ASN A CA 1
ATOM 1072 C C . ASN A 1 131 ? 10.660 24.791 21.331 1.00 48.96 294 ASN A C 1
ATOM 1073 O O . ASN A 1 131 ? 10.384 25.496 22.293 1.00 48.56 294 ASN A O 1
ATOM 1078 N N . PRO A 1 132 ? 11.820 24.914 20.630 1.00 50.00 295 PRO A N 1
ATOM 1079 C CA . PRO A 1 132 ? 12.877 25.864 21.050 1.00 49.57 295 PRO A CA 1
ATOM 1080 C C . PRO A 1 132 ? 12.393 27.312 21.082 1.00 49.08 295 PRO A C 1
ATOM 1081 O O . PRO A 1 132 ? 12.918 28.140 21.834 1.00 48.35 295 PRO A O 1
ATOM 1085 N N . GLU A 1 133 ? 11.379 27.618 20.285 1.00 49.55 296 GLU A N 1
ATOM 1086 C CA . GLU A 1 133 ? 10.796 28.929 20.292 1.00 48.97 296 GLU A CA 1
ATOM 1087 C C . GLU A 1 133 ? 10.188 29.267 21.663 1.00 48.55 296 GLU A C 1
ATOM 1088 O O . GLU A 1 133 ? 10.391 30.363 22.183 1.00 47.53 296 GLU A O 1
ATOM 1094 N N . LYS A 1 134 ? 9.458 28.314 22.245 1.00 48.65 297 LYS A N 1
ATOM 1095 C CA . LYS A 1 134 ? 8.920 28.453 23.620 1.00 48.26 297 LYS A CA 1
ATOM 1096 C C . LYS A 1 134 ? 10.018 28.723 24.665 1.00 47.60 297 LYS A C 1
ATOM 1097 O O . LYS A 1 134 ? 9.808 29.490 25.613 1.00 47.82 297 LYS A O 1
ATOM 1103 N N . LEU A 1 135 ? 11.169 28.082 24.487 1.00 47.80 298 LEU A N 1
ATOM 1104 C CA . LEU A 1 135 ? 12.289 28.201 25.432 1.00 47.08 298 LEU A CA 1
ATOM 1105 C C . LEU A 1 135 ? 12.937 29.590 25.425 1.00 46.90 298 LEU A C 1
ATOM 1106 O O . LEU A 1 135 ? 13.432 30.049 26.450 1.00 46.43 298 LEU A O 1
ATOM 1111 N N . LEU A 1 136 ? 12.912 30.265 24.277 1.00 46.74 299 LEU A N 1
ATOM 1112 C CA . LEU A 1 136 ? 13.345 31.665 24.200 1.00 46.77 299 LEU A CA 1
ATOM 1113 C C . LEU A 1 136 ? 12.446 32.589 25.038 1.00 47.04 299 LEU A C 1
ATOM 1114 O O . LEU A 1 136 ? 12.879 33.679 25.428 1.00 47.14 299 LEU A O 1
ATOM 1119 N N . GLU A 1 137 ? 11.198 32.183 25.302 1.00 47.22 300 GLU A N 1
ATOM 1120 C CA . GLU A 1 137 ? 10.352 32.901 26.289 1.00 47.05 300 GLU A CA 1
ATOM 1121 C C . GLU A 1 137 ? 10.648 32.455 27.733 1.00 47.09 300 GLU A C 1
ATOM 1122 O O . GLU A 1 137 ? 10.826 33.300 28.618 1.00 47.92 300 GLU A O 1
ATOM 1128 N N . THR A 1 138 ? 10.663 31.149 27.985 1.00 45.96 301 THR A N 1
ATOM 1129 C CA . THR A 1 138 ? 10.662 30.671 29.367 1.00 45.70 301 THR A CA 1
ATOM 1130 C C . THR A 1 138 ? 12.045 30.828 29.992 1.00 45.67 301 THR A C 1
ATOM 1131 O O . THR A 1 138 ? 12.153 31.153 31.187 1.00 44.64 301 THR A O 1
ATOM 1135 N N . ARG A 1 139 ? 13.073 30.588 29.159 1.00 44.82 302 ARG A N 1
ATOM 1136 C CA . ARG A 1 139 ? 14.496 30.763 29.493 1.00 44.67 302 ARG A CA 1
ATOM 1137 C C . ARG A 1 139 ? 15.003 29.853 30.618 1.00 44.22 302 ARG A C 1
ATOM 1138 O O . ARG A 1 139 ? 15.878 30.229 31.408 1.00 43.68 302 ARG A O 1
ATOM 1146 N N . CYS A 1 140 ? 14.460 28.644 30.688 1.00 43.79 303 CYS A N 1
ATOM 1147 C CA . CYS A 1 140 ? 14.809 27.762 31.792 1.00 43.89 303 CYS A CA 1
ATOM 1148 C C . CYS A 1 140 ? 14.449 26.330 31.516 1.00 42.92 303 CYS A C 1
ATOM 1149 O O . CYS A 1 140 ? 13.701 26.025 30.590 1.00 42.27 303 CYS A O 1
ATOM 1152 N N . GLY A 1 141 ? 15.042 25.451 32.305 1.00 42.61 304 GLY A N 1
ATOM 1153 C CA . GLY A 1 141 ? 14.770 24.044 32.230 1.00 42.45 304 GLY A CA 1
ATOM 1154 C C . GLY A 1 141 ? 15.964 23.260 32.735 1.00 42.23 304 GLY A C 1
ATOM 1155 O O . GLY A 1 141 ? 16.799 23.771 33.496 1.00 43.00 304 GLY A O 1
ATOM 1156 N N . ARG A 1 142 ? 16.041 22.019 32.311 1.00 41.26 305 ARG A N 1
ATOM 1157 C CA . ARG A 1 142 ? 17.191 21.189 32.617 1.00 42.53 305 ARG A CA 1
ATOM 1158 C C . ARG A 1 142 ? 17.984 21.017 31.329 1.00 41.93 305 ARG A C 1
ATOM 1159 O O . ARG A 1 142 ? 17.868 21.837 30.448 1.00 40.20 305 ARG A O 1
ATOM 1167 N N . CYS A 1 143 ? 18.842 20.028 31.178 1.00 42.02 306 CYS A N 1
ATOM 1168 C CA . CYS A 1 143 ? 19.804 20.105 30.060 1.00 44.91 306 CYS A CA 1
ATOM 1169 C C . CYS A 1 143 ? 19.188 19.874 28.658 1.00 43.98 306 CYS A C 1
ATOM 1170 O O . CYS A 1 143 ? 19.719 20.348 27.678 1.00 44.18 306 CYS A O 1
ATOM 1173 N N . GLY A 1 144 ? 18.043 19.200 28.590 1.00 44.84 307 GLY A N 1
ATOM 1174 C CA . GLY A 1 144 ? 17.226 19.143 27.350 1.00 44.15 307 GLY A CA 1
ATOM 1175 C C . GLY A 1 144 ? 16.946 20.523 26.788 1.00 42.91 307 GLY A C 1
ATOM 1176 O O . GLY A 1 144 ? 17.346 20.803 25.689 1.00 44.32 307 GLY A O 1
ATOM 1177 N N . GLU A 1 145 ? 16.350 21.381 27.604 1.00 41.98 308 GLU A N 1
ATOM 1178 C CA . GLU A 1 145 ? 16.004 22.753 27.263 1.00 42.42 308 GLU A CA 1
ATOM 1179 C C . GLU A 1 145 ? 17.242 23.603 26.930 1.00 42.74 308 GLU A C 1
ATOM 1180 O O . GLU A 1 145 ? 17.234 24.349 25.944 1.00 41.93 308 GLU A O 1
ATOM 1186 N N . TRP A 1 146 ? 18.280 23.509 27.767 1.00 42.61 309 TRP A N 1
ATOM 1187 C CA . TRP A 1 146 ? 19.561 24.209 27.516 1.00 42.74 309 TRP A CA 1
ATOM 1188 C C . TRP A 1 146 ? 20.208 23.872 26.136 1.00 43.11 309 TRP A C 1
ATOM 1189 O O . TRP A 1 146 ? 20.573 24.768 25.379 1.00 42.16 309 TRP A O 1
ATOM 1200 N N . ALA A 1 147 ? 20.382 22.581 25.837 1.00 42.78 310 ALA A N 1
ATOM 1201 C CA . ALA A 1 147 ? 21.004 22.158 24.568 1.00 42.59 310 ALA A CA 1
ATOM 1202 C C . ALA A 1 147 ? 20.111 22.566 23.362 1.00 43.89 310 ALA A C 1
ATOM 1203 O O . ALA A 1 147 ? 20.629 23.107 22.361 1.00 43.10 310 ALA A O 1
ATOM 1205 N N . ASN A 1 148 ? 18.788 22.387 23.516 1.00 42.32 311 ASN A N 1
ATOM 1206 C CA . ASN A 1 148 ? 17.831 22.660 22.467 1.00 42.72 311 ASN A CA 1
ATOM 1207 C C . ASN A 1 148 ? 17.978 24.148 22.123 1.00 42.71 311 ASN A C 1
ATOM 1208 O O . ASN A 1 148 ? 18.354 24.515 20.978 1.00 43.66 311 ASN A O 1
ATOM 1213 N N . CYS A 1 149 ? 17.784 25.010 23.110 1.00 40.98 312 CYS A N 1
ATOM 1214 C CA . CYS A 1 149 ? 17.881 26.441 22.842 1.00 41.21 312 CYS A CA 1
ATOM 1215 C C . CYS A 1 149 ? 19.301 26.907 22.397 1.00 40.12 312 CYS A C 1
ATOM 1216 O O . CYS A 1 149 ? 19.438 27.754 21.500 1.00 39.78 312 CYS A O 1
ATOM 1219 N N . PHE A 1 150 ? 20.353 26.398 23.035 1.00 40.39 313 PHE A N 1
ATOM 1220 C CA . PHE A 1 150 ? 21.740 26.762 22.626 1.00 40.81 313 PHE A CA 1
ATOM 1221 C C . PHE A 1 150 ? 22.095 26.419 21.164 1.00 40.87 313 PHE A C 1
ATOM 1222 O O . PHE A 1 150 ? 22.773 27.211 20.494 1.00 40.10 313 PHE A O 1
ATOM 1230 N N . THR A 1 151 ? 21.632 25.260 20.690 1.00 40.34 314 THR A N 1
ATOM 1231 C CA . THR A 1 151 ? 21.873 24.864 19.301 1.00 41.88 314 THR A CA 1
ATOM 1232 C C . THR A 1 151 ? 21.157 25.780 18.286 1.00 41.32 314 THR A C 1
ATOM 1233 O O . THR A 1 151 ? 21.769 26.195 17.283 1.00 41.74 314 THR A O 1
ATOM 1237 N N . LEU A 1 152 ? 19.897 26.145 18.563 1.00 41.50 315 LEU A N 1
ATOM 1238 C CA . LEU A 1 152 ? 19.215 27.185 17.784 1.00 41.96 315 LEU A CA 1
ATOM 1239 C C . LEU A 1 152 ? 20.095 28.454 17.679 1.00 42.07 315 LEU A C 1
ATOM 1240 O O . LEU A 1 152 ? 20.291 29.011 16.573 1.00 43.20 315 LEU A O 1
ATOM 1245 N N . CYS A 1 153 ? 20.603 28.920 18.818 1.00 42.57 316 CYS A N 1
ATOM 1246 C CA . CYS A 1 153 ? 21.397 30.162 18.882 1.00 43.16 316 CYS A CA 1
ATOM 1247 C C . CYS A 1 153 ? 22.671 30.113 18.018 1.00 43.80 316 CYS A C 1
ATOM 1248 O O . CYS A 1 153 ? 22.940 31.071 17.268 1.00 44.44 316 CYS A O 1
ATOM 1251 N N . CYS A 1 154 ? 23.456 29.046 18.158 1.00 44.32 317 CYS A N 1
ATOM 1252 C CA . CYS A 1 154 ? 24.614 28.809 17.280 1.00 43.60 317 CYS A CA 1
ATOM 1253 C C . CYS A 1 154 ? 24.275 28.946 15.787 1.00 43.32 317 CYS A C 1
ATOM 1254 O O . CYS A 1 154 ? 24.968 29.648 15.020 1.00 42.72 317 CYS A O 1
ATOM 1257 N N . ARG A 1 155 ? 23.222 28.250 15.363 1.00 43.44 318 ARG A N 1
ATOM 1258 C CA . ARG A 1 155 ? 22.764 28.334 13.957 1.00 44.12 318 ARG A CA 1
ATO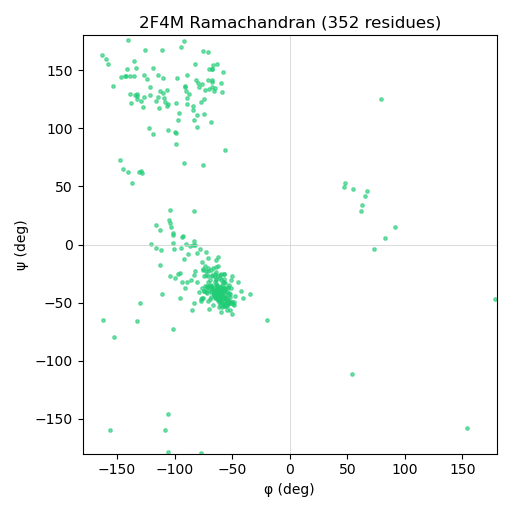M 1259 C C . ARG A 1 155 ? 22.317 29.733 13.589 1.00 44.11 318 ARG A C 1
ATOM 1260 O O . ARG A 1 155 ? 22.552 30.210 12.459 1.00 43.23 318 ARG A O 1
ATOM 1268 N N . ALA A 1 156 ? 21.653 30.408 14.531 1.00 44.43 319 ALA A N 1
ATOM 1269 C CA . ALA A 1 156 ? 21.265 31.794 14.303 1.00 44.13 319 ALA A CA 1
ATOM 1270 C C . ALA A 1 156 ? 22.482 32.702 14.015 1.00 44.35 319 ALA A C 1
ATOM 1271 O O . ALA A 1 156 ? 22.380 33.611 13.200 1.00 44.02 319 ALA A O 1
ATOM 1273 N N . LEU A 1 157 ? 23.626 32.431 14.645 1.00 45.08 320 LEU A N 1
ATOM 1274 C CA . LEU A 1 157 ? 24.848 33.254 14.455 1.00 44.97 320 LEU A CA 1
ATOM 1275 C C . LEU A 1 157 ? 25.696 32.818 13.261 1.00 44.85 320 LEU A C 1
ATOM 1276 O O . LEU A 1 157 ? 26.734 33.432 12.967 1.00 43.71 320 LEU A O 1
ATOM 1281 N N . GLY A 1 158 ? 25.261 31.766 12.573 1.00 44.30 321 GLY A N 1
ATOM 1282 C CA . GLY A 1 158 ? 25.931 31.345 11.340 1.00 44.59 321 GLY A CA 1
ATOM 1283 C C . GLY A 1 158 ? 27.029 30.305 11.551 1.00 44.48 321 GLY A C 1
ATOM 1284 O O . GLY A 1 158 ? 27.873 30.100 10.647 1.00 44.16 321 GLY A O 1
ATOM 1285 N N . PHE A 1 159 ? 27.044 29.679 12.742 1.00 43.25 322 PHE A N 1
ATOM 1286 C CA . PHE A 1 159 ? 27.861 28.491 13.008 1.00 43.81 322 PHE A CA 1
ATOM 1287 C C . PHE A 1 159 ? 27.170 27.289 12.427 1.00 42.89 322 PHE A C 1
ATOM 1288 O O . PHE A 1 159 ? 25.949 27.121 12.583 1.00 42.14 322 PHE A O 1
ATOM 1296 N N . GLU A 1 160 ? 27.951 26.452 11.761 1.00 42.90 323 GLU A N 1
ATOM 1297 C CA . GLU A 1 160 ? 27.549 25.067 11.550 1.00 43.77 323 GLU A CA 1
ATOM 1298 C C . GLU A 1 160 ? 27.487 24.398 12.935 1.00 42.84 323 GLU A C 1
ATOM 1299 O O . GLU A 1 160 ? 28.392 24.613 13.754 1.00 43.27 323 GLU A O 1
ATOM 1305 N N . ALA A 1 161 ? 26.413 23.637 13.201 1.00 43.36 324 ALA A N 1
ATOM 1306 C CA . ALA A 1 161 ? 26.094 23.130 14.547 1.00 42.57 324 ALA A CA 1
ATOM 1307 C C . ALA A 1 161 ? 25.280 21.852 14.511 1.00 43.36 324 ALA A C 1
ATOM 1308 O O . ALA A 1 161 ? 24.339 21.707 13.709 1.00 42.57 324 ALA A O 1
ATOM 1310 N N . ARG A 1 162 ? 25.673 20.908 15.376 1.00 42.86 325 ARG A N 1
ATOM 1311 C CA . ARG A 1 162 ? 24.923 19.640 15.569 1.00 42.65 325 ARG A CA 1
ATOM 1312 C C . ARG A 1 162 ? 24.244 19.593 16.941 1.00 42.61 325 ARG A C 1
ATOM 1313 O O . ARG A 1 162 ? 24.811 20.082 17.913 1.00 43.67 325 ARG A O 1
ATOM 1321 N N . TYR A 1 163 ? 23.045 19.016 17.000 1.00 42.76 326 TYR A N 1
ATOM 1322 C CA . TYR A 1 163 ? 22.364 18.660 18.254 1.00 43.15 326 TYR A CA 1
ATOM 1323 C C . TYR A 1 163 ? 22.855 17.251 18.541 1.00 43.87 326 TYR A C 1
ATOM 1324 O O . TYR A 1 163 ? 22.775 16.346 17.673 1.00 42.29 326 TYR A O 1
ATOM 1333 N N . VAL A 1 164 ? 23.388 17.062 19.745 1.00 44.36 327 VAL A N 1
ATOM 1334 C CA . VAL A 1 164 ? 24.062 15.809 20.079 1.00 43.89 327 VAL A CA 1
ATOM 1335 C C . VAL A 1 164 ? 23.276 15.033 21.178 1.00 43.86 327 VAL A C 1
ATOM 1336 O O . VAL A 1 164 ? 23.045 15.527 22.268 1.00 42.85 327 VAL A O 1
ATOM 1340 N N . TRP A 1 165 ? 22.797 13.838 20.823 1.00 44.59 328 TRP A N 1
ATOM 1341 C CA . TRP A 1 165 ? 22.025 12.970 21.720 1.00 45.83 328 TRP A CA 1
ATOM 1342 C C . TRP A 1 165 ? 22.830 11.766 22.217 1.00 45.80 328 TRP A C 1
ATOM 1343 O O . TRP A 1 165 ? 23.320 10.907 21.455 1.00 45.34 328 TRP A O 1
ATOM 1354 N N . ASP A 1 166 ? 22.932 11.735 23.528 1.00 45.59 329 ASP A N 1
ATOM 1355 C CA . ASP A 1 166 ? 23.543 10.679 24.298 1.00 45.16 329 ASP A CA 1
ATOM 1356 C C . ASP A 1 166 ? 22.433 9.765 24.832 1.00 45.52 329 ASP A C 1
ATOM 1357 O O . ASP A 1 166 ? 21.526 10.184 25.567 1.00 43.51 329 ASP A O 1
ATOM 1362 N N . TYR A 1 167 ? 22.544 8.505 24.469 1.00 46.97 330 TYR A N 1
ATOM 1363 C CA . TYR A 1 167 ? 21.651 7.455 24.905 1.00 48.55 330 TYR A CA 1
ATOM 1364 C C . TYR A 1 167 ? 21.444 7.390 26.427 1.00 49.32 330 TYR A C 1
ATOM 1365 O O . TYR A 1 167 ? 20.385 7.033 26.899 1.00 51.52 330 TYR A O 1
ATOM 1374 N N . THR A 1 168 ? 22.448 7.782 27.206 1.00 50.55 331 THR A N 1
ATOM 1375 C CA . THR A 1 168 ? 22.351 7.851 28.680 1.00 51.17 331 THR A CA 1
ATOM 1376 C C . THR A 1 168 ? 21.706 9.156 29.252 1.00 52.77 331 THR A C 1
ATOM 1377 O O . THR A 1 168 ? 22.067 9.613 30.372 1.00 55.13 331 THR A O 1
ATOM 1381 N N . ASP A 1 169 ? 20.805 9.763 28.479 1.00 51.09 332 ASP A N 1
ATOM 1382 C CA . ASP A 1 169 ? 19.972 10.884 28.961 1.00 51.17 332 ASP A CA 1
ATOM 1383 C C . ASP A 1 169 ? 20.727 12.164 29.272 1.00 50.20 332 ASP A C 1
ATOM 1384 O O . ASP A 1 169 ? 20.507 12.777 30.339 1.00 51.03 332 ASP A O 1
ATOM 1389 N N . HIS A 1 170 ? 21.613 12.541 28.351 1.00 47.40 333 HIS A N 1
ATOM 1390 C CA . HIS A 1 170 ? 22.164 13.877 28.306 1.00 45.86 333 HIS A CA 1
ATOM 1391 C C . HIS A 1 170 ? 22.134 14.311 26.855 1.00 44.63 333 HIS A C 1
ATOM 1392 O O . HIS A 1 170 ? 22.071 13.459 25.941 1.00 43.68 333 HIS A O 1
ATOM 1399 N N . VAL A 1 171 ? 22.162 15.627 26.646 1.00 43.43 334 VAL A N 1
ATOM 1400 C CA . VAL A 1 171 ? 22.218 16.213 25.299 1.00 44.71 334 VAL A CA 1
ATOM 1401 C C . VAL A 1 171 ? 23.145 17.428 25.340 1.00 44.01 334 VAL A C 1
ATOM 1402 O O . VAL A 1 171 ? 23.341 18.044 26.425 1.00 43.60 334 VAL A O 1
ATOM 1406 N N . TRP A 1 172 ? 23.766 17.711 24.211 1.00 44.32 335 TRP A N 1
ATOM 1407 C CA . TRP A 1 172 ? 24.645 18.874 24.056 1.00 43.73 335 TRP A CA 1
ATOM 1408 C C . TRP A 1 172 ? 24.741 19.300 22.576 1.00 44.52 335 TRP A C 1
ATOM 1409 O O . TRP A 1 172 ? 23.868 18.942 21.766 1.00 44.22 335 TRP A O 1
ATOM 1420 N N . THR A 1 173 ? 25.798 20.046 22.229 1.00 45.31 336 THR A N 1
ATOM 1421 C CA . THR A 1 173 ? 25.982 20.644 20.883 1.00 45.12 336 THR A CA 1
ATOM 1422 C C . THR A 1 173 ? 27.407 20.422 20.323 1.00 44.16 336 THR A C 1
ATOM 1423 O O . THR A 1 173 ? 28.356 20.288 21.078 1.00 45.22 336 THR A O 1
ATOM 1427 N N . GLU A 1 174 ? 27.577 20.376 19.017 1.00 44.21 337 GLU A N 1
ATOM 1428 C CA . GLU A 1 174 ? 28.914 20.489 18.414 1.00 44.32 337 GLU A CA 1
ATOM 1429 C C . GLU A 1 174 ? 28.887 21.599 17.375 1.00 43.96 337 GLU A C 1
ATOM 1430 O O . GLU A 1 174 ? 27.862 21.821 16.718 1.00 43.74 337 GLU A O 1
ATOM 1436 N N . VAL A 1 175 ? 30.013 22.311 17.249 1.00 44.43 338 VAL A N 1
ATOM 1437 C CA . VAL A 1 175 ? 30.165 23.472 16.381 1.00 44.00 338 VAL A CA 1
ATOM 1438 C C . VAL A 1 175 ? 31.483 23.354 15.565 1.00 43.60 338 VAL A C 1
ATOM 1439 O O . VAL A 1 175 ? 32.555 23.077 16.111 1.00 44.93 338 VAL A O 1
ATOM 1443 N N . TYR A 1 176 ? 31.382 23.532 14.267 1.00 43.38 339 TYR A N 1
ATOM 1444 C CA . TYR A 1 176 ? 32.568 23.504 13.364 1.00 42.77 339 TYR A CA 1
ATOM 1445 C C . TYR A 1 176 ? 33.491 24.705 13.425 1.00 42.35 339 TYR A C 1
ATOM 1446 O O . TYR A 1 176 ? 33.035 25.862 13.387 1.00 43.79 339 TYR A O 1
ATOM 1455 N N . SER A 1 177 ? 34.795 24.420 13.503 1.00 42.73 340 SER A N 1
ATOM 1456 C CA . SER A 1 177 ? 35.879 25.419 13.444 1.00 43.53 340 SER A CA 1
ATOM 1457 C C . SER A 1 177 ? 36.587 25.343 12.063 1.00 44.18 340 SER A C 1
ATOM 1458 O O . SER A 1 177 ? 37.450 24.490 11.826 1.00 44.40 340 SER A O 1
ATOM 1461 N N . PRO A 1 178 ? 36.221 26.234 11.153 1.00 45.48 341 PRO A N 1
ATOM 1462 C CA . PRO A 1 178 ? 36.998 26.375 9.885 1.00 45.10 341 PRO A CA 1
ATOM 1463 C C . PRO A 1 178 ? 38.490 26.660 10.110 1.00 45.63 341 PRO A C 1
ATOM 1464 O O . PRO A 1 178 ? 39.326 26.130 9.386 1.00 46.36 341 PRO A O 1
ATOM 1468 N N . SER A 1 179 ? 38.812 27.454 11.124 1.00 45.60 342 SER A N 1
ATOM 1469 C CA . SER A 1 179 ? 40.203 27.711 11.525 1.00 45.84 342 SER A CA 1
ATOM 1470 C C . SER A 1 179 ? 40.990 26.412 11.826 1.00 45.64 342 SER A C 1
ATOM 1471 O O . SER A 1 179 ? 42.103 26.213 11.316 1.00 45.05 342 SER A O 1
ATOM 1474 N N . GLN A 1 180 ? 40.400 25.546 12.652 1.00 45.33 343 GLN A N 1
ATOM 1475 C CA . GLN A 1 180 ? 41.087 24.340 13.093 1.00 45.74 343 GLN A CA 1
ATOM 1476 C C . GLN A 1 180 ? 40.736 23.143 12.219 1.00 45.41 343 GLN A C 1
ATOM 1477 O O . GLN A 1 180 ? 41.248 22.029 12.434 1.00 45.74 343 GLN A O 1
ATOM 1483 N N . GLN A 1 181 ? 39.839 23.381 11.267 1.00 45.14 344 GLN A N 1
ATOM 1484 C CA . GLN A 1 181 ? 39.281 22.343 10.392 1.00 45.78 344 GLN A CA 1
ATOM 1485 C C . GLN A 1 181 ? 38.812 21.074 11.121 1.00 44.64 344 GLN A C 1
ATOM 1486 O O . GLN A 1 181 ? 39.171 19.944 10.744 1.00 44.51 344 GLN A O 1
ATOM 1492 N N . ARG A 1 182 ? 38.017 21.271 12.174 1.00 44.94 345 ARG A N 1
ATOM 1493 C CA . ARG A 1 182 ? 37.422 20.181 12.959 1.00 43.91 345 ARG A CA 1
ATOM 1494 C C . ARG A 1 182 ? 36.176 20.653 13.766 1.00 43.65 345 ARG A C 1
ATOM 1495 O O . ARG A 1 182 ? 35.974 21.853 13.950 1.00 44.19 345 ARG A O 1
ATOM 1503 N N . TRP A 1 183 ? 35.335 19.716 14.170 1.00 42.60 346 TRP A N 1
ATOM 1504 C CA . TRP A 1 183 ? 34.171 19.925 15.038 1.00 42.77 346 TRP A CA 1
ATOM 1505 C C . TRP A 1 183 ? 34.549 20.015 16.496 1.00 42.68 346 TRP A C 1
ATOM 1506 O O . TRP A 1 183 ? 35.408 19.241 16.999 1.00 43.72 346 TRP A O 1
ATOM 1517 N N . LEU A 1 184 ? 33.910 20.952 17.202 1.00 43.46 347 LEU A N 1
ATOM 1518 C CA . LEU A 1 184 ? 34.188 21.164 18.587 1.00 42.69 347 LEU A CA 1
ATOM 1519 C C . LEU A 1 184 ? 32.993 20.830 19.475 1.00 41.87 347 LEU A C 1
ATOM 1520 O O . LEU A 1 184 ? 31.897 21.338 19.289 1.00 41.36 347 LEU A O 1
ATOM 1525 N N . HIS A 1 185 ? 33.242 19.986 20.471 1.00 42.85 348 HIS A N 1
ATOM 1526 C CA . HIS A 1 185 ? 32.324 19.721 21.563 1.00 42.79 348 HIS A CA 1
ATOM 1527 C C . HIS A 1 185 ? 31.990 21.025 22.327 1.00 42.89 348 HIS A C 1
ATOM 1528 O O . HIS A 1 185 ? 32.915 21.797 22.655 1.00 42.48 348 HIS A O 1
ATOM 1535 N N . CYS A 1 186 ? 30.671 21.253 22.545 1.00 43.14 349 CYS A N 1
ATOM 1536 C CA . CYS A 1 186 ? 30.111 22.407 23.293 1.00 45.08 349 CYS A CA 1
ATOM 1537 C C . CYS A 1 186 ? 28.955 21.953 24.212 1.00 46.01 349 CYS A C 1
ATOM 1538 O O . CYS A 1 186 ? 27.940 21.429 23.731 1.00 47.16 349 CYS A O 1
ATOM 1541 N N . ASP A 1 187 ? 29.085 22.192 25.512 1.00 44.64 350 ASP A N 1
ATOM 1542 C CA . ASP A 1 187 ? 28.015 21.859 26.452 1.00 44.88 350 ASP A CA 1
ATOM 1543 C C . ASP A 1 187 ? 27.606 23.132 27.184 1.00 44.24 350 ASP A C 1
ATOM 1544 O O . ASP A 1 187 ? 28.292 23.589 28.117 1.00 43.37 350 ASP A O 1
ATOM 1549 N N . ALA A 1 188 ? 26.497 23.723 26.742 1.00 45.39 351 ALA A N 1
ATOM 1550 C CA . ALA A 1 188 ? 26.000 24.962 27.344 1.00 45.28 351 ALA A CA 1
ATOM 1551 C C . ALA A 1 188 ? 25.560 24.813 28.795 1.00 45.53 351 ALA A C 1
ATOM 1552 O O . ALA A 1 188 ? 25.800 25.684 29.612 1.00 44.72 351 ALA A O 1
ATOM 1554 N N . CYS A 1 189 ? 24.925 23.693 29.111 1.00 46.58 352 CYS A N 1
ATOM 1555 C CA . CYS A 1 189 ? 24.470 23.371 30.466 1.00 46.43 352 CYS A CA 1
ATOM 1556 C C . CYS A 1 189 ? 25.655 23.399 31.445 1.00 46.14 352 CYS A C 1
ATOM 1557 O O . CYS A 1 189 ? 25.498 23.741 32.641 1.00 44.85 352 CYS A O 1
ATOM 1560 N N . GLU A 1 190 ? 26.842 23.090 30.940 1.00 46.23 353 GLU A N 1
ATOM 1561 C CA . GLU A 1 190 ? 28.040 22.977 31.768 1.00 47.46 353 GLU A CA 1
ATOM 1562 C C . GLU A 1 190 ? 29.129 24.064 31.551 1.00 47.80 353 GLU A C 1
ATOM 1563 O O . GLU A 1 190 ? 30.119 24.105 32.295 1.00 50.17 353 GLU A O 1
ATOM 1569 N N . ASP A 1 191 ? 28.944 24.953 30.566 1.00 47.53 354 ASP A N 1
ATOM 1570 C CA . ASP A 1 191 ? 29.940 25.949 30.144 1.00 46.88 354 ASP A CA 1
ATOM 1571 C C . ASP A 1 191 ? 31.304 25.346 29.769 1.00 46.91 354 ASP A C 1
ATOM 1572 O O . ASP A 1 191 ? 32.357 25.849 30.159 1.00 46.72 354 ASP A O 1
ATOM 1577 N N . VAL A 1 192 ? 31.264 24.305 28.965 1.00 45.10 355 VAL A N 1
ATOM 1578 C CA . VAL A 1 192 ? 32.481 23.617 28.501 1.00 46.24 355 VAL A CA 1
ATOM 1579 C C . VAL A 1 192 ? 32.555 23.561 26.970 1.00 44.78 355 VAL A C 1
ATOM 1580 O O . VAL A 1 192 ? 31.524 23.340 26.307 1.00 45.64 355 VAL A O 1
ATOM 1584 N N . CYS A 1 193 ? 33.784 23.720 26.454 1.00 43.59 356 CYS A N 1
ATOM 1585 C CA . CYS A 1 193 ? 34.140 23.605 25.017 1.00 43.41 356 CYS A CA 1
ATOM 1586 C C . CYS A 1 193 ? 35.419 22.771 24.784 1.00 41.46 356 CYS A C 1
ATOM 1587 O O . CYS A 1 193 ? 36.467 23.008 25.401 1.00 39.59 356 CYS A O 1
ATOM 1590 N N . ASP A 1 194 ? 35.317 21.805 23.902 1.00 41.00 357 ASP A N 1
ATOM 1591 C CA . ASP A 1 194 ? 36.448 21.013 23.394 1.00 41.59 357 ASP A CA 1
ATOM 1592 C C . ASP A 1 194 ? 37.067 20.168 24.524 1.00 42.05 357 ASP A C 1
ATOM 1593 O O . ASP A 1 194 ? 38.289 20.072 24.648 1.00 40.95 357 ASP A O 1
ATOM 1598 N N . LYS A 1 195 ? 36.199 19.580 25.341 1.00 43.02 358 LYS A N 1
ATOM 1599 C CA . LYS A 1 195 ? 36.584 18.636 26.412 1.00 43.42 358 LYS A CA 1
ATOM 1600 C C . LYS A 1 195 ? 35.728 17.374 26.346 1.00 43.06 358 LYS A C 1
ATOM 1601 O O . LYS A 1 195 ? 34.969 17.090 27.274 1.00 42.68 358 LYS A O 1
ATOM 1607 N N . PRO A 1 196 ? 35.837 16.632 25.228 1.00 43.32 359 PRO A N 1
ATOM 1608 C CA . PRO A 1 196 ? 34.894 15.554 24.925 1.00 42.24 359 PRO A CA 1
ATOM 1609 C C . PRO A 1 196 ? 34.930 14.408 25.936 1.00 41.28 359 PRO A C 1
ATOM 1610 O O . PRO A 1 196 ? 33.932 13.639 26.046 1.00 42.44 359 PRO A O 1
ATOM 1614 N N . LEU A 1 197 ? 36.026 14.299 26.702 1.00 40.42 360 LEU A N 1
ATOM 1615 C CA . LEU A 1 197 ? 36.038 13.241 27.713 1.00 41.50 360 LEU A CA 1
ATOM 1616 C C . LEU A 1 197 ? 35.323 13.598 29.053 1.00 41.75 360 LEU A C 1
ATOM 1617 O O . LEU A 1 197 ? 35.372 12.822 30.064 1.00 41.51 360 LEU A O 1
ATOM 1622 N N . LEU A 1 198 ? 34.732 14.781 29.128 1.00 41.77 361 LEU A N 1
ATOM 1623 C CA . LEU A 1 198 ? 33.993 15.206 30.339 1.00 42.24 361 LEU A CA 1
ATOM 1624 C C . LEU A 1 198 ? 33.019 14.122 30.873 1.00 42.42 361 LEU A C 1
ATOM 1625 O O . LEU A 1 198 ? 32.973 13.905 32.050 1.00 41.60 361 LEU A O 1
ATOM 1630 N N . TYR A 1 199 ? 32.245 13.474 29.982 1.00 41.05 362 TYR A N 1
ATOM 1631 C CA . TYR A 1 199 ? 31.194 12.590 30.438 1.00 41.53 362 TYR A CA 1
ATOM 1632 C C . TYR A 1 199 ? 31.724 11.259 30.966 1.00 41.95 362 TYR A C 1
ATOM 1633 O O . TYR A 1 199 ? 31.296 10.834 32.062 1.00 41.74 362 TYR A O 1
ATOM 1642 N N . GLU A 1 200 ? 32.649 10.641 30.217 1.00 41.27 363 GLU A N 1
ATOM 1643 C CA . GLU A 1 200 ? 33.201 9.319 30.597 1.00 41.69 363 GLU A CA 1
ATOM 1644 C C . GLU A 1 200 ? 34.228 9.450 31.724 1.00 40.41 363 GLU A C 1
ATOM 1645 O O . GLU A 1 200 ? 34.195 8.748 32.712 1.00 37.76 363 GLU A O 1
ATOM 1651 N N . ILE A 1 201 ? 35.161 10.392 31.543 1.00 39.91 364 ILE A N 1
ATOM 1652 C CA . ILE A 1 201 ? 36.273 10.554 32.448 1.00 40.71 364 ILE A CA 1
ATOM 1653 C C . ILE A 1 201 ? 35.968 11.547 33.585 1.00 40.03 364 ILE A C 1
ATOM 1654 O O . ILE A 1 201 ? 36.359 11.336 34.740 1.00 41.27 364 ILE A O 1
ATOM 1659 N N . GLY A 1 202 ? 35.245 12.622 33.317 1.00 39.13 365 GLY A N 1
ATOM 1660 C CA . GLY A 1 202 ? 34.797 13.487 34.397 1.00 39.66 365 GLY A CA 1
ATOM 1661 C C . GLY A 1 202 ? 33.605 12.975 35.247 1.00 39.36 365 GLY A C 1
ATOM 1662 O O . GLY A 1 202 ? 33.655 13.057 36.467 1.00 39.35 365 GLY A O 1
ATOM 1663 N N . TRP A 1 203 ? 32.549 12.476 34.600 1.00 40.70 366 TRP A N 1
ATOM 1664 C CA . TRP A 1 203 ? 31.331 12.061 35.337 1.00 40.92 366 TRP A CA 1
ATOM 1665 C C . TRP A 1 203 ? 31.239 10.544 35.557 1.00 40.57 366 TRP A C 1
ATOM 1666 O O . TRP A 1 203 ? 30.327 10.069 36.244 1.00 39.89 366 TRP A O 1
ATOM 1677 N N . GLY A 1 204 ? 32.191 9.806 35.010 1.00 39.90 367 GLY A N 1
ATOM 1678 C CA . GLY A 1 204 ? 32.200 8.350 35.066 1.00 41.89 367 GLY A CA 1
ATOM 1679 C C . GLY A 1 204 ? 30.997 7.678 34.386 1.00 41.32 367 GLY A C 1
ATOM 1680 O O . GLY A 1 204 ? 30.573 6.585 34.810 1.00 40.89 367 GLY A O 1
ATOM 1681 N N . LYS A 1 205 ? 30.434 8.320 33.387 1.00 42.63 368 LYS A N 1
ATOM 1682 C CA . LYS A 1 205 ? 29.327 7.754 32.632 1.00 44.02 368 LYS A CA 1
ATOM 1683 C C . LYS A 1 205 ? 29.787 6.528 31.823 1.00 43.90 368 LYS A C 1
ATOM 1684 O O . LYS A 1 205 ? 30.884 6.490 31.267 1.00 42.73 368 LYS A O 1
ATOM 1690 N N . LYS A 1 206 ? 28.912 5.535 31.766 1.00 43.52 369 LYS A N 1
ATOM 1691 C CA . LYS A 1 206 ? 29.124 4.335 30.946 1.00 44.33 369 LYS A CA 1
ATOM 1692 C C . LYS A 1 206 ? 28.304 4.556 29.659 1.00 43.12 369 LYS A C 1
ATOM 1693 O O . LYS A 1 206 ? 27.067 4.362 29.639 1.00 43.54 369 LYS A O 1
ATOM 1699 N N . LEU A 1 207 ? 29.010 5.035 28.633 1.00 42.10 370 LEU A N 1
ATOM 1700 C CA . LEU A 1 207 ? 28.442 5.483 27.316 1.00 42.12 370 LEU A CA 1
ATOM 1701 C C . LEU A 1 207 ? 28.218 4.283 26.414 1.00 42.54 370 LEU A C 1
ATOM 1702 O O . LEU A 1 207 ? 28.777 3.207 26.627 1.00 43.06 370 LEU A O 1
ATOM 1707 N N . SER A 1 208 ? 27.286 4.433 25.481 1.00 42.33 371 SER A N 1
ATOM 1708 C CA . SER A 1 208 ? 27.044 3.408 24.479 1.00 40.94 371 SER A CA 1
ATOM 1709 C C . SER A 1 208 ? 26.968 4.038 23.060 1.00 40.62 371 SER A C 1
ATOM 1710 O O . SER A 1 208 ? 27.823 3.792 22.227 1.00 40.43 371 SER A O 1
ATOM 1713 N N . TYR A 1 209 ? 25.930 4.869 22.849 1.00 40.94 372 TYR A N 1
ATOM 1714 C CA . TYR A 1 209 ? 25.639 5.593 21.620 1.00 41.67 372 TYR A CA 1
ATOM 1715 C C . TYR A 1 209 ? 25.460 7.088 21.873 1.00 41.36 372 TYR A C 1
ATOM 1716 O O . TYR A 1 209 ? 24.745 7.505 22.805 1.00 42.85 372 TYR A O 1
ATOM 1725 N N . ILE A 1 210 ? 26.218 7.863 21.109 1.00 43.00 373 ILE A N 1
ATOM 1726 C CA . ILE A 1 210 ? 26.085 9.295 20.983 1.00 42.06 373 ILE A CA 1
ATOM 1727 C C . ILE A 1 210 ? 25.977 9.634 19.481 1.00 41.51 373 ILE A C 1
ATOM 1728 O O . ILE A 1 210 ? 26.858 9.359 18.665 1.00 40.79 373 ILE A O 1
ATOM 1733 N N . ILE A 1 211 ? 24.846 10.215 19.114 1.00 42.28 374 ILE A N 1
ATOM 1734 C CA . ILE A 1 211 ? 24.560 10.512 17.710 1.00 43.26 374 ILE A CA 1
ATOM 1735 C C . ILE A 1 211 ? 24.335 12.028 17.556 1.00 43.20 374 ILE A C 1
ATOM 1736 O O . ILE A 1 211 ? 23.528 12.602 18.313 1.00 43.30 374 ILE A O 1
ATOM 1741 N N . ALA A 1 212 ? 25.059 12.632 16.595 1.00 44.02 375 ALA A N 1
ATOM 1742 C CA . ALA A 1 212 ? 24.928 14.006 16.202 1.00 44.02 375 ALA A CA 1
ATOM 1743 C C . ALA A 1 212 ? 24.064 14.218 14.969 1.00 43.87 375 ALA A C 1
ATOM 1744 O O . ALA A 1 212 ? 24.054 13.422 13.999 1.00 43.57 375 ALA A O 1
ATOM 1746 N N . PHE A 1 213 ? 23.317 15.313 15.023 1.00 44.77 376 PHE A N 1
ATOM 1747 C CA . PHE A 1 213 ? 22.268 15.616 14.058 1.00 44.16 376 PHE A CA 1
ATOM 1748 C C . PHE A 1 213 ? 22.436 17.065 13.603 1.00 44.73 376 PHE A C 1
ATOM 1749 O O . PHE A 1 213 ? 22.512 17.962 14.433 1.00 44.01 376 PHE A O 1
ATOM 1757 N N . SER A 1 214 ? 22.485 17.263 12.288 1.00 44.03 377 SER A N 1
ATOM 1758 C CA . SER A 1 214 ? 22.571 18.615 11.713 1.00 44.83 377 SER A CA 1
ATOM 1759 C C . SER A 1 214 ? 21.696 18.680 10.468 1.00 45.00 377 SER A C 1
ATOM 1760 O O . SER A 1 214 ? 21.106 17.682 10.027 1.00 44.93 377 SER A O 1
ATOM 1763 N N . LYS A 1 215 ? 21.624 19.873 9.900 1.00 45.42 378 LYS A N 1
ATOM 1764 C CA . LYS A 1 215 ? 20.938 20.083 8.649 1.00 46.11 378 LYS A CA 1
ATOM 1765 C C . LYS A 1 215 ? 21.515 19.194 7.524 1.00 46.11 378 LYS A C 1
ATOM 1766 O O . LYS A 1 215 ? 20.772 18.779 6.633 1.00 46.79 378 LYS A O 1
ATOM 1772 N N . ASP A 1 216 ? 22.821 18.923 7.590 1.00 45.38 379 ASP A N 1
ATOM 1773 C CA . ASP A 1 216 ? 23.564 18.218 6.525 1.00 45.91 379 ASP A CA 1
ATOM 1774 C C . ASP A 1 216 ? 23.818 16.717 6.751 1.00 45.34 379 ASP A C 1
ATOM 1775 O O . ASP A 1 216 ? 23.868 15.935 5.782 1.00 44.38 379 ASP A O 1
ATOM 1780 N N . GLU A 1 217 ? 23.918 16.309 8.019 1.00 44.49 380 GLU A N 1
ATOM 1781 C CA . GLU A 1 217 ? 24.560 15.061 8.393 1.00 45.28 380 GLU A CA 1
ATOM 1782 C C . GLU A 1 217 ? 23.914 14.410 9.615 1.00 44.31 380 GLU A C 1
ATOM 1783 O O . GLU A 1 217 ? 23.461 15.110 10.532 1.00 44.27 380 GLU A O 1
ATOM 1789 N N . VAL A 1 218 ? 23.868 13.085 9.619 1.00 44.18 381 VAL A N 1
ATOM 1790 C CA . VAL A 1 218 ? 23.730 12.324 10.876 1.00 44.07 381 VAL A CA 1
ATOM 1791 C C . VAL A 1 218 ? 25.072 11.603 11.022 1.00 43.51 381 VAL A C 1
ATOM 1792 O O . VAL A 1 218 ? 25.568 10.968 10.052 1.00 42.48 381 VAL A O 1
ATOM 1796 N N . VAL A 1 219 ? 25.659 11.679 12.232 1.00 43.31 382 VAL A N 1
ATOM 1797 C CA . VAL A 1 219 ? 26.985 11.140 12.491 1.00 43.24 382 VAL A CA 1
ATOM 1798 C C . VAL A 1 219 ? 27.025 10.423 13.863 1.00 42.36 382 VAL A C 1
ATOM 1799 O O . VAL A 1 219 ? 26.602 10.974 14.895 1.00 41.23 382 VAL A O 1
ATOM 1803 N N . ASP A 1 220 ? 27.533 9.191 13.844 1.00 43.21 383 ASP A N 1
ATOM 1804 C CA . ASP A 1 220 ? 27.817 8.488 15.074 1.00 43.77 383 ASP A CA 1
ATOM 1805 C C . ASP A 1 220 ? 29.179 9.001 15.595 1.00 44.13 383 ASP A C 1
ATOM 1806 O O . ASP A 1 220 ? 30.260 8.630 15.068 1.00 44.28 383 ASP A O 1
ATOM 1811 N N . VAL A 1 221 ? 29.078 9.901 16.579 1.00 43.84 384 VAL A N 1
ATOM 1812 C CA . VAL A 1 221 ? 30.223 10.635 17.159 1.00 44.27 384 VAL A CA 1
ATOM 1813 C C . VAL A 1 221 ? 30.651 10.020 18.500 1.00 42.86 384 VAL A C 1
ATOM 1814 O O . VAL A 1 221 ? 31.428 10.593 19.232 1.00 42.33 384 VAL A O 1
ATOM 1818 N N . THR A 1 222 ? 30.107 8.861 18.815 1.00 42.90 385 THR A N 1
ATOM 1819 C CA . THR A 1 222 ? 30.437 8.155 20.074 1.00 43.70 385 THR A CA 1
ATOM 1820 C C . THR A 1 222 ? 31.916 8.205 20.447 1.00 42.92 385 THR A C 1
ATOM 1821 O O . THR A 1 222 ? 32.254 8.462 21.615 1.00 43.41 385 THR A O 1
ATOM 1825 N N . TRP A 1 223 ? 32.771 7.944 19.436 1.00 42.81 386 TRP A N 1
ATOM 1826 C CA . TRP A 1 223 ? 34.164 7.591 19.619 1.00 44.19 386 TRP A CA 1
ATOM 1827 C C . TRP A 1 223 ? 34.998 8.835 19.996 1.00 43.93 386 TRP A C 1
ATOM 1828 O O . TRP A 1 223 ? 36.053 8.700 20.595 1.00 43.70 386 TRP A O 1
ATOM 1839 N N . ARG A 1 224 ? 34.488 10.005 19.663 1.00 43.90 387 ARG A N 1
ATOM 1840 C CA . ARG A 1 224 ? 35.059 11.271 20.120 1.00 43.93 387 ARG A CA 1
ATOM 1841 C C . ARG A 1 224 ? 34.958 11.396 21.653 1.00 45.11 387 ARG A C 1
ATOM 1842 O O . ARG A 1 224 ? 35.806 12.034 22.232 1.00 44.17 387 ARG A O 1
ATOM 1850 N N . TYR A 1 225 ? 33.933 10.794 22.285 1.00 44.21 388 TYR A N 1
ATOM 1851 C CA . TYR A 1 225 ? 33.594 11.032 23.695 1.00 44.47 388 TYR A CA 1
ATOM 1852 C C . TYR A 1 225 ? 34.054 9.863 24.597 1.00 44.85 388 TYR A C 1
ATOM 1853 O O . TYR A 1 225 ? 33.633 9.739 25.776 1.00 46.47 388 TYR A O 1
ATOM 1862 N N . SER A 1 226 ? 34.917 9.034 24.055 1.00 42.26 389 SER A N 1
ATOM 1863 C CA . SER A 1 226 ? 35.405 7.877 24.819 1.00 43.82 389 SER A CA 1
ATOM 1864 C C . SER A 1 226 ? 36.882 7.586 24.529 1.00 43.91 389 SER A C 1
ATOM 1865 O O . SER A 1 226 ? 37.371 7.797 23.425 1.00 43.06 389 SER A O 1
ATOM 1868 N N . CYS A 1 227 ? 37.602 7.141 25.561 1.00 43.76 390 CYS A N 1
ATOM 1869 C CA . CYS A 1 227 ? 38.896 6.520 25.360 1.00 44.44 390 CYS A CA 1
ATOM 1870 C C . CYS A 1 227 ? 38.878 5.052 25.797 1.00 44.14 390 CYS A C 1
ATOM 1871 O O . CYS A 1 227 ? 39.939 4.451 25.983 1.00 43.60 390 CYS A O 1
ATOM 1874 N N . LYS A 1 228 ? 37.688 4.487 25.948 1.00 44.29 391 LYS A N 1
ATOM 1875 C CA . LYS A 1 228 ? 37.517 3.122 26.422 1.00 46.04 391 LYS A CA 1
ATOM 1876 C C . LYS A 1 228 ? 36.604 2.417 25.452 1.00 45.06 391 LYS A C 1
ATOM 1877 O O . LYS A 1 228 ? 35.525 1.987 25.827 1.00 45.36 391 LYS A O 1
ATOM 1883 N N . HIS A 1 229 ? 37.081 2.304 24.222 1.00 45.76 392 HIS A N 1
ATOM 1884 C CA . HIS A 1 229 ? 36.264 1.923 23.073 1.00 45.20 392 HIS A CA 1
ATOM 1885 C C . HIS A 1 229 ? 35.707 0.500 23.213 1.00 45.72 392 HIS A C 1
ATOM 1886 O O . HIS A 1 229 ? 34.558 0.244 22.896 1.00 45.08 392 HIS A O 1
ATOM 1893 N N . ASP A 1 230 ? 36.522 -0.414 23.741 1.00 47.02 393 ASP A N 1
ATOM 1894 C CA . ASP A 1 230 ? 36.085 -1.785 24.045 1.00 47.65 393 ASP A CA 1
ATOM 1895 C C . ASP A 1 230 ? 34.921 -1.838 25.060 1.00 46.37 393 ASP A C 1
ATOM 1896 O O . ASP A 1 230 ? 33.968 -2.584 24.889 1.00 44.76 393 ASP A O 1
ATOM 1901 N N . GLU A 1 231 ? 35.024 -1.034 26.107 1.00 45.91 394 GLU A N 1
ATOM 1902 C CA . GLU A 1 231 ? 33.991 -0.950 27.124 1.00 45.81 394 GLU A CA 1
ATOM 1903 C C . GLU A 1 231 ? 32.658 -0.394 26.594 1.00 44.36 394 GLU A C 1
ATOM 1904 O O . GLU A 1 231 ? 31.568 -0.904 26.920 1.00 44.12 394 GLU A O 1
ATOM 1910 N N . VAL A 1 232 ? 32.743 0.660 25.794 1.00 44.01 395 VAL A N 1
ATOM 1911 C CA . VAL A 1 232 ? 31.583 1.246 25.116 1.00 43.19 395 VAL A CA 1
ATOM 1912 C C . VAL A 1 232 ? 30.962 0.185 24.175 1.00 43.11 395 VAL A C 1
ATOM 1913 O O . VAL A 1 232 ? 29.765 -0.014 24.194 1.00 44.11 395 VAL A O 1
ATOM 1917 N N . MET A 1 233 ? 31.793 -0.530 23.416 1.00 43.21 396 MET A N 1
ATOM 1918 C CA . MET A 1 233 ? 31.308 -1.653 22.564 1.00 42.85 396 MET A CA 1
ATOM 1919 C C . MET A 1 233 ? 30.506 -2.676 23.383 1.00 42.66 396 MET A C 1
ATOM 1920 O O . MET A 1 233 ? 29.507 -3.191 22.902 1.00 43.16 396 MET A O 1
ATOM 1925 N N . SER A 1 234 ? 30.900 -2.943 24.625 1.00 43.18 397 SER A N 1
ATOM 1926 C CA . SER A 1 234 ? 30.171 -3.919 25.459 1.00 43.10 397 SER A CA 1
ATOM 1927 C C . SER A 1 234 ? 28.742 -3.500 25.849 1.00 43.46 397 SER A C 1
ATOM 1928 O O . SER A 1 234 ? 27.898 -4.359 26.193 1.00 42.82 397 SER A O 1
ATOM 1931 N N . ARG A 1 235 ? 28.460 -2.211 25.768 1.00 42.05 398 ARG A N 1
ATOM 1932 C CA . ARG A 1 235 ? 27.135 -1.680 26.047 1.00 42.87 398 ARG A CA 1
ATOM 1933 C C . ARG A 1 235 ? 26.332 -1.363 24.790 1.00 42.45 398 ARG A C 1
ATOM 1934 O O . ARG A 1 235 ? 25.208 -0.955 24.893 1.00 41.83 398 ARG A O 1
ATOM 1942 N N . ARG A 1 236 ? 26.893 -1.616 23.609 1.00 42.83 399 ARG A N 1
ATOM 1943 C CA . ARG A 1 236 ? 26.226 -1.314 22.364 1.00 42.32 399 ARG A CA 1
ATOM 1944 C C . ARG A 1 236 ? 25.457 -2.576 21.963 1.00 43.28 399 ARG A C 1
ATOM 1945 O O . ARG A 1 236 ? 25.829 -3.310 21.023 1.00 43.04 399 ARG A O 1
ATOM 1953 N N . THR A 1 237 ? 24.400 -2.848 22.742 1.00 42.74 400 THR A N 1
ATOM 1954 C CA . THR A 1 237 ? 23.610 -4.094 22.634 1.00 42.50 400 THR A CA 1
ATOM 1955 C C . THR A 1 237 ? 22.186 -3.829 22.137 1.00 42.55 400 THR A C 1
ATOM 1956 O O . THR A 1 237 ? 21.310 -4.714 22.217 1.00 44.67 400 THR A O 1
ATOM 1960 N N . LYS A 1 238 ? 21.938 -2.625 21.647 1.00 42.96 401 LYS A N 1
ATOM 1961 C CA . LYS A 1 238 ? 20.590 -2.158 21.349 1.00 43.63 401 LYS A CA 1
ATOM 1962 C C . LYS A 1 238 ? 20.216 -2.372 19.894 1.00 45.01 401 LYS A C 1
ATOM 1963 O O . LYS A 1 238 ? 19.042 -2.533 19.586 1.00 44.96 401 LYS A O 1
ATOM 1969 N N . VAL A 1 239 ? 21.235 -2.443 19.037 1.00 45.35 402 VAL A N 1
ATOM 1970 C CA . VAL A 1 239 ? 21.063 -2.602 17.600 1.00 44.93 402 VAL A CA 1
ATOM 1971 C C . VAL A 1 239 ? 22.334 -3.185 16.974 1.00 44.15 402 VAL A C 1
ATOM 1972 O O . VAL A 1 239 ? 23.436 -3.000 17.507 1.00 43.48 402 VAL A O 1
ATOM 1976 N N . LYS A 1 240 ? 22.199 -3.854 15.824 1.00 43.32 403 LYS A N 1
ATOM 1977 C CA . LYS A 1 240 ? 23.374 -4.330 15.066 1.00 44.18 403 LYS A CA 1
ATOM 1978 C C . LYS A 1 240 ? 24.146 -3.136 14.513 1.00 43.33 403 LYS A C 1
ATOM 1979 O O . LYS A 1 240 ? 23.535 -2.191 14.054 1.00 42.65 403 LYS A O 1
ATOM 1985 N N . GLU A 1 241 ? 25.479 -3.181 14.550 1.00 44.39 404 GLU A N 1
ATOM 1986 C CA . GLU A 1 241 ? 26.339 -2.059 14.056 1.00 44.93 404 GLU A CA 1
ATOM 1987 C C . GLU A 1 241 ? 26.109 -1.833 12.588 1.00 44.97 404 GLU A C 1
ATOM 1988 O O . GLU A 1 241 ? 26.061 -0.672 12.136 1.00 44.10 404 GLU A O 1
ATOM 1994 N N . GLU A 1 242 ? 25.968 -2.962 11.867 1.00 45.33 405 GLU A N 1
ATOM 1995 C CA . GLU A 1 242 ? 25.613 -3.008 10.448 1.00 45.88 405 GLU A CA 1
ATOM 1996 C C . GLU A 1 242 ? 24.387 -2.184 10.169 1.00 45.32 405 GLU A C 1
ATOM 1997 O O . GLU A 1 242 ? 24.365 -1.386 9.218 1.00 45.22 405 GLU A O 1
ATOM 2003 N N . LEU A 1 243 ? 23.352 -2.415 10.975 1.00 44.16 406 LEU A N 1
ATOM 2004 C CA . LEU A 1 243 ? 22.043 -1.808 10.730 1.00 43.75 406 LEU A CA 1
ATOM 2005 C C . LEU A 1 243 ? 22.080 -0.361 11.105 1.00 42.27 406 LEU A C 1
ATOM 2006 O O . LEU A 1 243 ? 21.467 0.486 10.448 1.00 41.22 406 LEU A O 1
ATOM 2011 N N . LEU A 1 244 ? 22.753 -0.058 12.213 1.00 42.61 407 LEU A N 1
ATOM 2012 C CA . LEU A 1 244 ? 22.916 1.332 12.594 1.00 42.51 407 LEU A CA 1
ATOM 2013 C C . LEU A 1 244 ? 23.674 2.090 11.495 1.00 42.32 407 LEU A C 1
ATOM 2014 O O . LEU A 1 244 ? 23.277 3.211 11.109 1.00 39.26 407 LEU A O 1
ATOM 2019 N N . ARG A 1 245 ? 24.741 1.487 10.978 1.00 42.41 408 ARG A N 1
ATOM 2020 C CA . ARG A 1 245 ? 25.507 2.266 9.983 1.00 44.64 408 ARG A CA 1
ATOM 2021 C C . ARG A 1 245 ? 24.839 2.404 8.641 1.00 43.83 408 ARG A C 1
ATOM 2022 O O . ARG A 1 245 ? 24.930 3.474 8.016 1.00 44.04 408 ARG A O 1
ATOM 2030 N N . GLU A 1 246 ? 24.139 1.345 8.209 1.00 42.78 409 GLU A N 1
ATOM 2031 C CA . GLU A 1 246 ? 23.370 1.410 6.987 1.00 43.54 409 GLU A CA 1
ATOM 2032 C C . GLU A 1 246 ? 22.250 2.440 7.098 1.00 43.40 409 GLU A C 1
ATOM 2033 O O . GLU A 1 246 ? 21.955 3.132 6.127 1.00 43.40 409 GLU A O 1
ATOM 2039 N N . THR A 1 247 ? 21.640 2.548 8.284 1.00 43.84 410 THR A N 1
ATOM 2040 C CA . THR A 1 247 ? 20.533 3.485 8.499 1.00 43.54 410 THR A CA 1
ATOM 2041 C C . THR A 1 247 ? 21.031 4.912 8.438 1.00 43.45 410 THR A C 1
ATOM 2042 O O . THR A 1 247 ? 20.433 5.769 7.787 1.00 43.16 410 THR A O 1
ATOM 2046 N N . ILE A 1 248 ? 22.151 5.168 9.111 1.00 42.57 411 ILE A N 1
ATOM 2047 C CA . ILE A 1 248 ? 22.775 6.474 9.055 1.00 43.04 411 ILE A CA 1
ATOM 2048 C C . ILE A 1 248 ? 23.282 6.785 7.609 1.00 42.02 411 ILE A C 1
ATOM 2049 O O . ILE A 1 248 ? 23.051 7.872 7.102 1.00 41.19 411 ILE A O 1
ATOM 2054 N N . ASN A 1 249 ? 23.951 5.825 6.974 1.00 42.58 412 ASN A N 1
ATOM 2055 C CA . ASN A 1 249 ? 24.417 5.998 5.574 1.00 44.62 412 ASN A CA 1
ATOM 2056 C C . ASN A 1 249 ? 23.275 6.328 4.615 1.00 45.32 412 ASN A C 1
ATOM 2057 O O . ASN A 1 249 ? 23.361 7.288 3.812 1.00 45.91 412 ASN A O 1
ATOM 2062 N N . GLY A 1 250 ? 22.228 5.503 4.674 1.00 45.59 413 GLY A N 1
ATOM 2063 C CA . GLY A 1 250 ? 20.977 5.757 3.968 1.00 45.49 413 GLY A CA 1
ATOM 2064 C C . GLY A 1 250 ? 20.435 7.162 4.161 1.00 45.77 413 GLY A C 1
ATOM 2065 O O . GLY A 1 250 ? 20.133 7.839 3.176 1.00 44.54 413 GLY A O 1
ATOM 2066 N N . LEU A 1 251 ? 20.361 7.599 5.418 1.00 46.75 414 LEU A N 1
ATOM 2067 C CA . LEU A 1 251 ? 19.840 8.930 5.810 1.00 47.40 414 LEU A CA 1
ATOM 2068 C C . LEU A 1 251 ? 20.706 10.087 5.304 1.00 47.83 414 LEU A C 1
ATOM 2069 O O . LEU A 1 251 ? 20.188 11.087 4.804 1.00 50.06 414 LEU A O 1
ATOM 2074 N N . ASN A 1 252 ? 22.016 9.923 5.388 1.00 46.97 415 ASN A N 1
ATOM 2075 C CA . ASN A 1 252 ? 22.952 10.860 4.789 1.00 47.40 415 ASN A CA 1
ATOM 2076 C C . ASN A 1 252 ? 22.795 10.939 3.279 1.00 47.33 415 ASN A C 1
ATOM 2077 O O . ASN A 1 252 ? 22.564 12.022 2.750 1.00 45.87 415 ASN A O 1
ATOM 2082 N N . LYS A 1 253 ? 22.853 9.787 2.609 1.00 48.65 416 LYS A N 1
ATOM 2083 C CA . LYS A 1 253 ? 22.736 9.750 1.134 1.00 49.46 416 LYS A CA 1
ATOM 2084 C C . LYS A 1 253 ? 21.438 10.420 0.700 1.00 50.18 416 LYS A C 1
ATOM 2085 O O . LYS A 1 253 ? 21.458 11.278 -0.180 1.00 50.12 416 LYS A O 1
ATOM 2091 N N . GLN A 1 254 ? 20.332 10.035 1.345 1.00 51.28 417 GLN A N 1
ATOM 2092 C CA . GLN A 1 254 ? 18.991 10.588 1.080 1.00 52.27 417 GLN A CA 1
ATOM 2093 C C . GLN A 1 254 ? 18.943 12.096 1.260 1.00 52.63 417 GLN A C 1
ATOM 2094 O O . GLN A 1 254 ? 18.475 12.819 0.389 1.00 51.57 417 GLN A O 1
ATOM 2100 N N . ARG A 1 255 ? 19.401 12.549 2.416 1.00 52.96 418 ARG A N 1
ATOM 2101 C CA . ARG A 1 255 ? 19.340 13.950 2.791 1.00 53.70 418 ARG A CA 1
ATOM 2102 C C . ARG A 1 255 ? 20.394 14.804 2.068 1.00 54.00 418 ARG A C 1
ATOM 2103 O O . ARG A 1 255 ? 20.237 16.023 1.978 1.00 54.66 418 ARG A O 1
ATOM 2111 N N . GLN A 1 256 ? 21.470 14.196 1.564 1.00 53.12 419 GLN A N 1
ATOM 2112 C CA . GLN A 1 256 ? 22.497 14.980 0.882 1.00 52.53 419 GLN A CA 1
ATOM 2113 C C . GLN A 1 256 ? 22.284 15.092 -0.632 1.00 51.55 419 GLN A C 1
ATOM 2114 O O . GLN A 1 256 ? 22.929 15.912 -1.289 1.00 50.66 419 GLN A O 1
ATOM 2120 N N . LEU A 1 257 ? 21.380 14.277 -1.172 1.00 51.45 420 LEU A N 1
ATOM 2121 C CA . LEU A 1 257 ? 20.920 14.424 -2.558 1.00 51.51 420 LEU A CA 1
ATOM 2122 C C . LEU A 1 257 ? 20.604 15.883 -2.957 1.00 51.33 420 LEU A C 1
ATOM 2123 O O . LEU A 1 257 ? 20.798 16.259 -4.117 1.00 49.64 420 LEU A O 1
ATOM 2128 N N . SER A 1 258 ? 20.125 16.700 -2.011 1.00 50.71 421 SER A N 1
ATOM 2129 C CA . SER A 1 258 ? 19.779 18.095 -2.322 1.00 50.65 421 SER A CA 1
ATOM 2130 C C . SER A 1 258 ? 20.796 19.131 -1.821 1.00 50.84 421 SER A C 1
ATOM 2131 O O . SER A 1 258 ? 20.422 20.248 -1.478 1.00 51.97 421 SER A O 1
ATOM 2134 N N . LEU A 1 259 ? 22.070 18.734 -1.743 1.00 50.38 422 LEU A N 1
ATOM 2135 C CA . LEU A 1 259 ? 23.208 19.652 -1.579 1.00 49.15 422 LEU A CA 1
ATOM 2136 C C . LEU A 1 259 ? 24.003 19.625 -2.888 1.00 48.61 422 LEU A C 1
ATOM 2137 O O . LEU A 1 259 ? 23.796 18.728 -3.709 1.00 48.36 422 LEU A O 1
ATOM 2142 N N . SER A 1 260 ? 24.927 20.571 -3.073 1.00 47.95 423 SER A N 1
ATOM 2143 C CA . SER A 1 260 ? 25.761 20.607 -4.288 1.00 47.35 423 SER A CA 1
ATOM 2144 C C . SER A 1 260 ? 26.864 19.550 -4.317 1.00 47.67 423 SER A C 1
ATOM 2145 O O . SER A 1 260 ? 27.197 18.952 -3.285 1.00 45.80 423 SER A O 1
ATOM 2148 N N . GLU A 1 261 ? 27.454 19.368 -5.504 1.00 47.98 424 GLU A N 1
ATOM 2149 C CA . GLU A 1 261 ? 28.640 18.527 -5.683 1.00 47.89 424 GLU A CA 1
ATOM 2150 C C . GLU A 1 261 ? 29.791 19.007 -4.817 1.00 47.79 424 GLU A C 1
ATOM 2151 O O . GLU A 1 261 ? 30.405 18.220 -4.141 1.00 45.26 424 GLU A O 1
ATOM 2157 N N . SER A 1 262 ? 30.118 20.291 -4.903 1.00 47.70 425 SER A N 1
ATOM 2158 C CA . SER A 1 262 ? 31.237 20.838 -4.131 1.00 47.81 425 SER A CA 1
ATOM 2159 C C . SER A 1 262 ? 31.050 20.666 -2.625 1.00 47.49 425 SER A C 1
ATOM 2160 O O . SER A 1 262 ? 32.003 20.397 -1.891 1.00 46.23 425 SER A O 1
ATOM 2163 N N . ARG A 1 263 ? 29.817 20.842 -2.168 1.00 47.74 426 ARG A N 1
ATOM 2164 C CA . ARG A 1 263 ? 29.488 20.736 -0.750 1.00 46.90 426 ARG A CA 1
ATOM 2165 C C . ARG A 1 263 ? 29.612 19.291 -0.257 1.00 45.93 426 ARG A C 1
ATOM 2166 O O . ARG A 1 263 ? 30.237 19.036 0.788 1.00 43.87 426 ARG A O 1
ATOM 2174 N N . ARG A 1 264 ? 29.048 18.352 -1.014 1.00 45.21 427 ARG A N 1
ATOM 2175 C CA . ARG A 1 264 ? 29.232 16.907 -0.734 1.00 46.08 427 ARG A CA 1
ATOM 2176 C C . ARG A 1 264 ? 30.714 16.457 -0.680 1.00 45.21 427 ARG A C 1
ATOM 2177 O O . ARG A 1 264 ? 31.113 15.614 0.161 1.00 44.25 427 ARG A O 1
ATOM 2185 N N . LYS A 1 265 ? 31.495 17.012 -1.609 1.00 45.84 428 LYS A N 1
ATOM 2186 C CA . LYS A 1 265 ? 32.927 16.794 -1.708 1.00 46.07 428 LYS A CA 1
ATOM 2187 C C . LYS A 1 265 ? 33.619 17.312 -0.450 1.00 45.80 428 LYS A C 1
ATOM 2188 O O . LYS A 1 265 ? 34.467 16.617 0.113 1.00 43.41 428 LYS A O 1
ATOM 2194 N N . GLU A 1 266 ? 33.275 18.536 -0.037 1.00 45.76 429 GLU A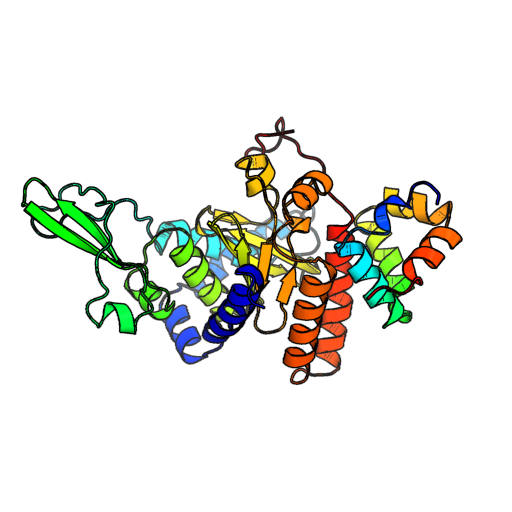 N 1
ATOM 2195 C CA . GLU A 1 266 ? 33.787 19.094 1.235 1.00 46.88 429 GLU A CA 1
ATOM 2196 C C . GLU A 1 266 ? 33.464 18.218 2.432 1.00 46.34 429 GLU A C 1
ATOM 2197 O O . GLU A 1 266 ? 34.317 18.001 3.276 1.00 46.26 429 GLU A O 1
ATOM 2203 N N . LEU A 1 267 ? 32.226 17.743 2.515 1.00 46.15 430 LEU A N 1
ATOM 2204 C CA . LEU A 1 267 ? 31.772 16.897 3.611 1.00 45.94 430 LEU A CA 1
ATOM 2205 C C . LEU A 1 267 ? 32.552 15.594 3.720 1.00 44.89 430 LEU A C 1
ATOM 2206 O O . LEU A 1 267 ? 32.859 15.149 4.839 1.00 42.48 430 LEU A O 1
ATOM 2211 N N . LEU A 1 268 ? 32.910 15.036 2.568 1.00 45.24 431 LEU A N 1
ATOM 2212 C CA . LEU A 1 268 ? 33.773 13.850 2.458 1.00 46.94 431 LEU A CA 1
ATOM 2213 C C . LEU A 1 268 ? 35.204 14.075 2.937 1.00 47.12 431 LEU A C 1
ATOM 2214 O O . LEU A 1 268 ? 35.790 13.224 3.609 1.00 47.18 431 LEU A O 1
ATOM 2219 N N . GLN A 1 269 ? 35.779 15.210 2.550 1.00 47.36 432 GLN A N 1
ATOM 2220 C CA . GLN A 1 269 ? 37.139 15.564 2.996 1.00 47.89 432 GLN A CA 1
ATOM 2221 C C . GLN A 1 269 ? 37.156 15.770 4.510 1.00 47.30 432 GLN A C 1
ATOM 2222 O O . GLN A 1 269 ? 38.064 15.284 5.208 1.00 48.32 432 GLN A O 1
ATOM 2228 N N . ARG A 1 270 ? 36.103 16.416 5.053 1.00 46.38 433 ARG A N 1
ATOM 2229 C CA . ARG A 1 270 ? 35.977 16.594 6.496 1.00 45.36 433 ARG A CA 1
ATOM 2230 C C . ARG A 1 270 ? 35.801 15.285 7.221 1.00 45.31 433 ARG A C 1
ATOM 2231 O O . ARG A 1 270 ? 36.444 15.090 8.241 1.00 45.81 433 ARG A O 1
ATOM 2239 N N . ILE A 1 271 ? 34.958 14.383 6.712 1.00 44.20 434 ILE A N 1
ATOM 2240 C CA . ILE A 1 271 ? 34.683 13.124 7.403 1.00 44.41 434 ILE A CA 1
ATOM 2241 C C . ILE A 1 271 ? 35.970 12.277 7.667 1.00 43.57 434 ILE A C 1
ATOM 2242 O O . ILE A 1 271 ? 35.983 11.524 8.669 1.00 42.66 434 ILE A O 1
ATOM 2247 N N . ILE A 1 272 ? 37.005 12.475 6.851 1.00 42.87 435 ILE A N 1
ATOM 2248 C CA . ILE A 1 272 ? 38.295 11.794 6.986 1.00 43.73 435 ILE A CA 1
ATOM 2249 C C . ILE A 1 272 ? 38.891 12.207 8.337 1.00 43.09 435 ILE A C 1
ATOM 2250 O O . ILE A 1 272 ? 39.372 11.370 9.090 1.00 40.81 435 ILE A O 1
ATOM 2255 N N . VAL A 1 273 ? 38.874 13.511 8.603 1.00 43.02 436 VAL A N 1
ATOM 2256 C CA . VAL A 1 273 ? 39.316 14.042 9.905 1.00 44.02 436 VAL A CA 1
ATOM 2257 C C . VAL A 1 273 ? 38.603 13.381 11.100 1.00 43.53 436 VAL A C 1
ATOM 2258 O O . VAL A 1 273 ? 39.280 12.926 12.034 1.00 41.51 436 VAL A O 1
ATOM 2262 N N . GLU A 1 274 ? 37.263 13.303 11.086 1.00 43.88 437 GLU A N 1
ATOM 2263 C CA . GLU A 1 274 ? 36.524 12.652 12.164 1.00 44.86 437 GLU A CA 1
ATOM 2264 C C . GLU A 1 274 ? 36.847 11.228 12.330 1.00 43.32 437 GLU A C 1
ATOM 2265 O O . GLU A 1 274 ? 37.048 10.788 13.437 1.00 42.38 437 GLU A O 1
ATOM 2271 N N . LEU A 1 275 ? 36.905 10.484 11.215 1.00 43.86 438 LEU A N 1
ATOM 2272 C CA . LEU A 1 275 ? 37.085 9.048 11.293 1.00 43.04 438 LEU A CA 1
ATOM 2273 C C . LEU A 1 275 ? 38.492 8.709 11.808 1.00 42.06 438 LEU A C 1
ATOM 2274 O O . LEU A 1 275 ? 38.640 7.757 12.553 1.00 41.45 438 LEU A O 1
ATOM 2279 N N . VAL A 1 276 ? 39.481 9.516 11.444 1.00 41.35 439 VAL A N 1
ATOM 2280 C CA . VAL A 1 276 ? 40.848 9.347 11.966 1.00 42.74 439 VAL A CA 1
ATOM 2281 C C . VAL A 1 276 ? 40.816 9.624 13.506 1.00 42.03 439 VAL A C 1
ATOM 2282 O O . VAL A 1 276 ? 41.405 8.855 14.263 1.00 41.56 439 VAL A O 1
ATOM 2286 N N . GLU A 1 277 ? 40.137 10.681 13.945 1.00 43.81 440 GLU A N 1
ATOM 2287 C CA . GLU A 1 277 ? 39.902 10.914 15.403 1.00 44.19 440 GLU A CA 1
ATOM 2288 C C . GLU A 1 277 ? 39.271 9.696 16.095 1.00 43.69 440 GLU A C 1
ATOM 2289 O O . GLU A 1 277 ? 39.705 9.306 17.184 1.00 43.46 440 GLU A O 1
ATOM 2295 N N . PHE A 1 278 ? 38.296 9.059 15.437 1.00 43.07 441 PHE A N 1
ATOM 2296 C CA . PHE A 1 278 ? 37.556 7.948 16.022 1.00 43.31 441 PHE A CA 1
ATOM 2297 C C . PHE A 1 278 ? 38.425 6.689 16.213 1.00 43.21 441 PHE A C 1
ATOM 2298 O O . PHE A 1 278 ? 38.107 5.825 17.082 1.00 43.94 441 PHE A O 1
ATOM 2306 N N . ILE A 1 279 ? 39.533 6.597 15.449 1.00 44.47 442 ILE A N 1
ATOM 2307 C CA . ILE A 1 279 ? 40.502 5.484 15.625 1.00 44.70 442 ILE A CA 1
ATOM 2308 C C . ILE A 1 279 ? 41.744 5.964 16.359 1.00 45.05 442 ILE A C 1
ATOM 2309 O O . ILE A 1 279 ? 42.806 5.331 16.310 1.00 45.31 442 ILE A O 1
ATOM 2314 N N . SER A 1 280 ? 41.617 7.099 17.033 1.00 43.90 443 SER A N 1
ATOM 2315 C CA . SER A 1 280 ? 42.718 7.673 17.766 1.00 45.51 443 SER A CA 1
ATOM 2316 C C . SER A 1 280 ? 42.232 7.960 19.217 1.00 45.21 443 SER A C 1
ATOM 2317 O O . SER A 1 280 ? 42.182 9.115 19.620 1.00 44.38 443 SER A O 1
ATOM 2320 N N . PRO A 1 281 ? 41.838 6.917 19.959 1.00 47.28 444 PRO A N 1
ATOM 2321 C CA . PRO A 1 281 ? 41.410 7.155 21.369 1.00 48.11 444 PRO A CA 1
ATOM 2322 C C . PRO A 1 281 ? 42.543 7.785 22.176 1.00 49.62 444 PRO A C 1
ATOM 2323 O O . PRO A 1 281 ? 43.714 7.417 22.017 1.00 47.62 444 PRO A O 1
ATOM 2327 N N . LYS A 1 282 ? 42.174 8.744 23.011 1.00 51.39 445 LYS A N 1
ATOM 2328 C CA . LYS A 1 282 ? 43.103 9.581 23.753 1.00 53.80 445 LYS A CA 1
ATOM 2329 C C . LYS A 1 282 ? 43.402 8.969 25.139 1.00 54.80 445 LYS A C 1
ATOM 2330 O O . LYS A 1 282 ? 42.883 7.910 25.480 1.00 56.08 445 LYS A O 1
ATOM 2336 N N . THR A 1 283 ? 44.315 9.576 25.890 1.00 56.44 446 THR A N 1
ATOM 2337 C CA . THR A 1 283 ? 44.771 9.075 27.202 1.00 56.28 446 THR A CA 1
ATOM 2338 C C . THR A 1 283 ? 44.207 9.983 28.309 1.00 56.91 446 THR A C 1
ATOM 2339 O O . THR A 1 283 ? 44.451 11.200 28.297 1.00 58.10 446 THR A O 1
ATOM 2343 N N . PRO A 1 284 ? 43.454 9.413 29.270 1.00 56.65 447 PRO A N 1
ATOM 2344 C CA . PRO A 1 284 ? 42.963 10.239 30.399 1.00 56.88 447 PRO A CA 1
ATOM 2345 C C . PRO A 1 284 ? 44.119 10.749 31.317 1.00 56.23 447 PRO A C 1
ATOM 2346 O O . PRO A 1 284 ? 45.184 10.118 31.399 1.00 54.49 447 PRO A O 1
ATOM 2350 N N . ARG A 1 285 ? 43.871 11.877 31.995 1.00 56.41 448 ARG A N 1
ATOM 2351 C CA . ARG A 1 285 ? 44.872 12.533 32.865 1.00 57.19 448 ARG A CA 1
ATOM 2352 C C . ARG A 1 285 ? 44.200 13.063 34.144 1.00 56.63 448 ARG A C 1
ATOM 2353 O O . ARG A 1 285 ? 44.201 14.272 34.391 1.00 56.16 448 ARG A O 1
ATOM 2361 N N . PRO A 1 286 ? 43.629 12.152 34.967 1.00 56.68 449 PRO A N 1
ATOM 2362 C CA . PRO A 1 286 ? 42.950 12.559 36.226 1.00 56.39 449 PRO A CA 1
ATOM 2363 C C . PRO A 1 286 ? 43.859 13.343 37.183 1.00 56.50 449 PRO A C 1
ATOM 2364 O O . PRO A 1 286 ? 43.365 14.131 37.996 1.00 56.98 449 PRO A O 1
ATOM 2368 N N . GLY A 1 287 ? 45.170 13.151 37.085 1.00 56.22 450 GLY A N 1
ATOM 2369 C CA . GLY A 1 287 ? 46.099 13.911 37.937 1.00 56.67 450 GLY A CA 1
ATOM 2370 C C . GLY A 1 287 ? 46.484 15.323 37.484 1.00 56.67 450 GLY A C 1
ATOM 2371 O O . GLY A 1 287 ? 47.252 15.997 38.175 1.00 56.89 450 GLY A O 1
ATOM 2372 N N . LEU A 1 288 ? 45.952 15.765 36.341 1.00 56.39 451 LEU A N 1
ATOM 2373 C CA . LEU A 1 288 ? 46.404 16.985 35.639 1.00 56.14 451 LEU A CA 1
ATOM 2374 C C . LEU A 1 288 ? 45.231 17.911 35.269 1.00 55.51 451 LEU A C 1
ATOM 2375 O O . LEU A 1 288 ? 45.274 19.125 35.530 1.00 54.93 451 LEU A O 1
ATOM 2380 N N . GLU A 1 289 ? 44.217 17.300 34.639 1.00 55.27 452 GLU A N 1
ATOM 2381 C CA . GLU A 1 289 ? 43.035 17.966 34.067 1.00 54.91 452 GLU A CA 1
ATOM 2382 C C . GLU A 1 289 ? 41.894 18.094 35.079 1.00 54.30 452 GLU A C 1
ATOM 2383 O O . GLU A 1 289 ? 41.384 17.093 35.592 1.00 54.09 452 GLU A O 1
ATOM 2389 N N . HIS A 1 290 ? 41.476 19.330 35.339 1.00 53.45 453 HIS A N 1
ATOM 2390 C CA . HIS A 1 290 ? 40.467 19.631 36.363 1.00 52.91 453 HIS A CA 1
ATOM 2391 C C . HIS A 1 290 ? 39.160 18.844 36.240 1.00 51.72 453 HIS A C 1
ATOM 2392 O O . HIS A 1 290 ? 38.505 18.516 37.261 1.00 50.59 453 HIS A O 1
ATOM 2399 N N . HIS A 1 291 ? 38.771 18.592 34.993 1.00 50.90 454 HIS A N 1
ATOM 2400 C CA . HIS A 1 291 ? 37.546 17.876 34.667 1.00 50.56 454 HIS A CA 1
ATOM 2401 C C . HIS A 1 291 ? 37.766 16.384 34.490 1.00 49.51 454 HIS A C 1
ATOM 2402 O O . HIS A 1 291 ? 36.841 15.694 34.054 1.00 49.86 454 HIS A O 1
ATOM 2409 N N . HIS A 1 292 ? 38.963 15.874 34.785 1.00 48.37 455 HIS A N 1
ATOM 2410 C CA . HIS A 1 292 ? 39.256 14.433 34.632 1.00 48.10 455 HIS A CA 1
ATOM 2411 C C . HIS A 1 292 ? 39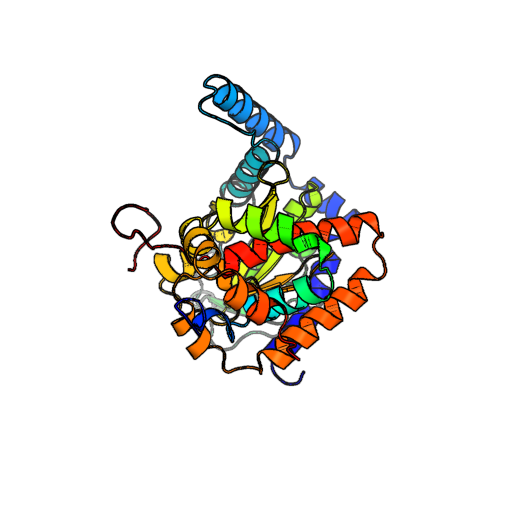.324 13.783 36.044 1.00 46.76 455 HIS A C 1
ATOM 2412 O O . HIS A 1 292 ? 40.149 14.188 36.868 1.00 47.06 455 HIS A O 1
ATOM 2419 N N . HIS A 1 293 ? 38.438 12.806 36.296 1.00 45.34 456 HIS A N 1
ATOM 2420 C CA . HIS A 1 293 ? 38.255 12.118 37.604 1.00 45.52 456 HIS A CA 1
ATOM 2421 C C . HIS A 1 293 ? 38.472 10.578 37.641 1.00 45.11 456 HIS A C 1
ATOM 2422 O O . HIS A 1 293 ? 38.320 9.939 38.717 1.00 44.37 456 HIS A O 1
ATOM 2429 N N . HIS A 1 294 ? 38.814 10.013 36.479 1.00 46.29 457 HIS A N 1
ATOM 2430 C CA . HIS A 1 294 ? 38.960 8.563 36.251 1.00 46.68 457 HIS A CA 1
ATOM 2431 C C . HIS A 1 294 ? 40.192 8.257 35.367 1.00 47.15 457 HIS A C 1
ATOM 2432 O O . HIS A 1 294 ? 40.523 9.004 34.469 1.00 46.54 457 HIS A O 1
ATOM 2439 N N . HIS A 1 295 ? 40.850 7.135 35.643 1.00 49.09 458 HIS A N 1
ATOM 2440 C CA . HIS A 1 295 ? 41.860 6.579 34.733 1.00 50.18 458 HIS A CA 1
ATOM 2441 C C . HIS A 1 295 ? 41.102 5.755 33.700 1.00 50.80 458 HIS A C 1
ATOM 2442 O O . HIS A 1 295 ? 41.632 5.498 32.623 1.00 53.27 458 HIS A O 1
ATOM 2449 N N . GLY B 2 1 ? 46.352 -10.872 11.438 1.00 57.42 273 GLY B N 1
ATOM 2450 C CA . GLY B 2 1 ? 47.206 -9.796 10.848 1.00 57.17 273 GLY B CA 1
ATOM 2451 C C . GLY B 2 1 ? 48.467 -9.523 11.651 1.00 57.13 273 GLY B C 1
ATOM 2452 O O . GLY B 2 1 ? 49.046 -10.433 12.261 1.00 57.23 273 GLY B O 1
ATOM 2453 N N . HIS B 2 2 ? 48.893 -8.262 11.635 1.00 56.95 274 HIS B N 1
ATOM 2454 C CA . HIS B 2 2 ? 50.060 -7.805 12.387 1.00 56.76 274 HIS B CA 1
ATOM 2455 C C . HIS B 2 2 ? 49.527 -6.987 13.591 1.00 56.23 274 HIS B C 1
ATOM 2456 O O . HIS B 2 2 ? 48.471 -7.341 14.120 1.00 56.39 274 HIS B O 1
ATOM 2463 N N . PRO B 2 3 ? 50.225 -5.912 14.041 1.00 55.31 275 PRO B N 1
ATOM 2464 C CA . PRO B 2 3 ? 49.594 -5.206 15.175 1.00 54.57 275 PRO B CA 1
ATOM 2465 C C . PRO B 2 3 ? 48.236 -4.525 14.883 1.00 54.43 275 PRO B C 1
ATOM 2466 O O . PRO B 2 3 ? 47.434 -4.373 15.804 1.00 54.78 275 PRO B O 1
ATOM 2470 N N . LEU B 2 4 ? 47.984 -4.159 13.620 1.00 53.12 276 LEU B N 1
ATOM 2471 C CA . LEU B 2 4 ? 46.815 -3.348 13.240 1.00 52.40 276 LEU B CA 1
ATOM 2472 C C . LEU B 2 4 ? 45.506 -4.121 13.021 1.00 50.84 276 LEU B C 1
ATOM 2473 O O . LEU B 2 4 ? 44.471 -3.512 12.704 1.00 48.69 276 LEU B O 1
ATOM 2478 N N . GLU B 2 5 ? 45.556 -5.446 13.186 1.00 49.81 277 GLU B N 1
ATOM 2479 C CA . GLU B 2 5 ? 44.384 -6.308 13.007 1.00 49.70 277 GLU B CA 1
ATOM 2480 C C . GLU B 2 5 ? 43.155 -5.874 13.835 1.00 48.84 277 GLU B C 1
ATOM 2481 O O . GLU B 2 5 ? 42.021 -5.982 13.371 1.00 47.76 277 GLU B O 1
ATOM 2487 N N . PHE B 2 6 ? 43.384 -5.401 15.056 1.00 48.39 278 PHE B N 1
ATOM 2488 C CA . PHE B 2 6 ? 42.282 -4.960 15.951 1.00 48.73 278 PHE B CA 1
ATOM 2489 C C . PHE B 2 6 ? 41.463 -3.783 15.405 1.00 48.64 278 PHE B C 1
ATOM 2490 O O . PHE B 2 6 ? 40.432 -3.430 16.003 1.00 49.08 278 PHE B O 1
ATOM 2498 N N . LEU B 2 7 ? 41.941 -3.138 14.330 1.00 47.43 279 LEU B N 1
ATOM 2499 C CA . LEU B 2 7 ? 41.155 -2.128 13.645 1.00 47.59 279 LEU B CA 1
ATOM 2500 C C . LEU B 2 7 ? 39.997 -2.781 12.897 1.00 47.36 279 LEU B C 1
ATOM 2501 O O . LEU B 2 7 ? 38.954 -2.175 12.744 1.00 47.60 27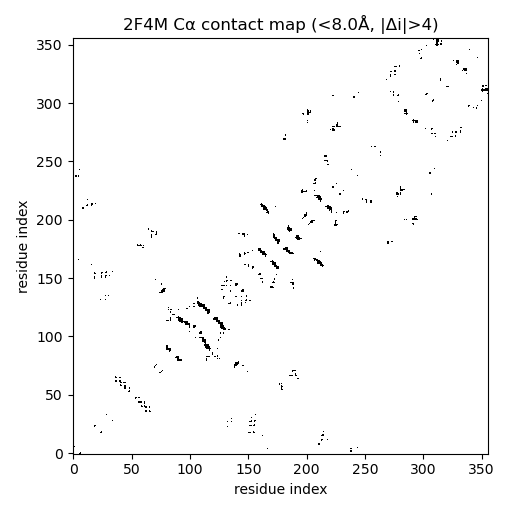9 LEU B O 1
ATOM 2506 N N . ARG B 2 8 ? 40.197 -4.006 12.414 1.00 47.31 280 ARG B N 1
ATOM 2507 C CA . ARG B 2 8 ? 39.348 -4.586 11.365 1.00 47.71 280 ARG B CA 1
ATOM 2508 C C . ARG B 2 8 ? 37.828 -4.464 11.596 1.00 47.62 280 ARG B C 1
ATOM 2509 O O . ARG B 2 8 ? 37.101 -3.977 10.719 1.00 48.06 280 ARG B O 1
ATOM 2517 N N . ASN B 2 9 ? 37.365 -4.881 12.767 1.00 46.95 281 ASN B N 1
ATOM 2518 C CA . ASN B 2 9 ? 35.930 -4.947 13.062 1.00 46.64 281 ASN B CA 1
ATOM 2519 C C . ASN B 2 9 ? 35.393 -3.792 13.914 1.00 45.83 281 ASN B C 1
ATOM 2520 O O . ASN B 2 9 ? 34.249 -3.832 14.356 1.00 45.96 281 ASN B O 1
ATOM 2525 N N . GLN B 2 10 ? 36.213 -2.775 14.158 1.00 44.77 282 GLN B N 1
ATOM 2526 C CA . GLN B 2 10 ? 35.739 -1.586 14.869 1.00 44.44 282 GLN B CA 1
ATOM 2527 C C . GLN B 2 10 ? 34.705 -0.890 13.975 1.00 43.11 282 GLN B C 1
ATOM 2528 O O . GLN B 2 10 ? 34.967 -0.711 12.766 1.00 43.23 282 GLN B O 1
ATOM 2534 N N . PRO B 2 11 ? 33.531 -0.512 14.531 1.00 41.46 283 PRO B N 1
ATOM 2535 C CA . PRO B 2 11 ? 32.558 0.139 13.660 1.00 41.49 283 PRO B CA 1
ATOM 2536 C C . PRO B 2 11 ? 33.060 1.415 12.958 1.00 41.44 283 PRO B C 1
ATOM 2537 O O . PRO B 2 11 ? 32.711 1.648 11.802 1.00 40.71 283 PRO B O 1
ATOM 2541 N N . GLN B 2 12 ? 33.875 2.238 13.629 1.00 41.31 284 GLN B N 1
ATOM 2542 C CA . GLN B 2 12 ? 34.406 3.448 12.964 1.00 42.12 284 GLN B CA 1
ATOM 2543 C C . GLN B 2 12 ? 35.406 3.105 11.811 1.00 41.98 284 GLN B C 1
ATOM 2544 O O . GLN B 2 12 ? 35.587 3.875 10.882 1.00 41.29 284 GLN B O 1
ATOM 2550 N N . PHE B 2 13 ? 36.062 1.950 11.896 1.00 42.29 285 PHE B N 1
ATOM 2551 C CA . PHE B 2 13 ? 37.051 1.560 10.870 1.00 41.86 285 PHE B CA 1
ATOM 2552 C C . PHE B 2 13 ? 36.341 0.879 9.724 1.00 42.92 285 PHE B C 1
ATOM 2553 O O . PHE B 2 13 ? 36.802 0.973 8.578 1.00 41.99 285 PHE B O 1
ATOM 2561 N N . GLN B 2 14 ? 35.230 0.196 10.033 1.00 42.00 286 GLN B N 1
ATOM 2562 C CA . GLN B 2 14 ? 34.330 -0.320 9.014 1.00 43.66 286 GLN B CA 1
ATOM 2563 C C . GLN B 2 14 ? 33.824 0.854 8.177 1.00 43.95 286 GLN B C 1
ATOM 2564 O O . GLN B 2 14 ? 33.862 0.809 6.967 1.00 42.63 286 GLN B O 1
ATOM 2570 N N . GLN B 2 15 ? 33.441 1.939 8.851 1.00 43.68 287 GLN B N 1
ATOM 2571 C CA . GLN B 2 15 ? 33.084 3.187 8.183 1.00 44.22 287 GLN B CA 1
ATOM 2572 C C . GLN B 2 15 ? 34.235 3.762 7.306 1.00 43.72 287 GLN B C 1
ATOM 2573 O O . GLN B 2 15 ? 34.024 4.106 6.143 1.00 43.68 287 GLN B O 1
ATOM 2579 N N . MET B 2 16 ? 35.445 3.791 7.837 1.00 43.35 288 MET B N 1
ATOM 2580 C CA . MET B 2 16 ? 36.643 4.248 7.110 1.00 43.69 288 MET B CA 1
ATOM 2581 C C . MET B 2 16 ? 36.945 3.394 5.852 1.00 43.73 288 MET B C 1
ATOM 2582 O O . MET B 2 16 ? 37.238 3.923 4.746 1.00 41.83 288 MET B O 1
ATOM 2587 N N . ARG B 2 17 ? 36.905 2.074 6.051 1.00 42.69 289 ARG B N 1
ATOM 2588 C CA . ARG B 2 17 ? 37.042 1.117 4.957 1.00 43.72 289 ARG B CA 1
ATOM 2589 C C . ARG B 2 17 ? 36.028 1.404 3.853 1.00 43.30 289 ARG B C 1
ATOM 2590 O O . ARG B 2 17 ? 36.412 1.483 2.691 1.00 43.07 289 ARG B O 1
ATOM 2598 N N . GLN B 2 18 ? 34.752 1.564 4.207 1.00 43.80 290 GLN B N 1
ATOM 2599 C CA . GLN B 2 18 ? 33.713 1.924 3.216 1.00 44.72 290 GLN B CA 1
ATOM 2600 C C . GLN B 2 18 ? 34.026 3.211 2.449 1.00 44.72 290 GLN B C 1
ATOM 2601 O O . GLN B 2 18 ? 33.817 3.281 1.231 1.00 45.33 290 GLN B O 1
ATOM 2607 N N . ILE B 2 19 ? 34.475 4.235 3.163 1.00 44.77 291 ILE B N 1
ATOM 2608 C CA . ILE B 2 19 ? 34.729 5.517 2.530 1.00 44.99 291 ILE B CA 1
ATOM 2609 C C . ILE B 2 19 ? 35.932 5.478 1.562 1.00 43.86 291 ILE B C 1
ATOM 2610 O O . ILE B 2 19 ? 35.840 6.058 0.479 1.00 43.26 291 ILE B O 1
ATOM 2615 N N . ILE B 2 20 ? 37.012 4.787 1.944 1.00 43.18 292 ILE B N 1
ATOM 2616 C CA . ILE B 2 20 ? 38.207 4.676 1.131 1.00 44.45 292 ILE B CA 1
ATOM 2617 C C . ILE B 2 20 ? 37.915 3.828 -0.114 1.00 44.34 292 ILE B C 1
ATOM 2618 O O . ILE B 2 20 ? 38.439 4.130 -1.194 1.00 45.18 292 ILE B O 1
ATOM 2623 N N . GLN B 2 21 ? 37.071 2.804 0.035 1.00 43.91 293 GLN B N 1
ATOM 2624 C CA . GLN B 2 21 ? 36.652 1.993 -1.105 1.00 45.24 293 GLN B CA 1
ATOM 2625 C C . GLN B 2 21 ? 35.854 2.797 -2.138 1.00 45.11 293 GLN B C 1
ATOM 2626 O O . GLN B 2 21 ? 36.111 2.686 -3.340 1.00 44.61 293 GLN B O 1
ATOM 2632 N N . GLN B 2 22 ? 34.930 3.633 -1.676 1.00 45.42 294 GLN B N 1
ATOM 2633 C CA . GLN B 2 22 ? 34.135 4.508 -2.555 1.00 46.29 294 GLN B CA 1
ATOM 2634 C C . GLN B 2 22 ? 34.901 5.717 -3.071 1.00 46.53 294 GLN B C 1
ATOM 2635 O O . GLN B 2 22 ? 34.447 6.368 -4.012 1.00 46.84 294 GLN B O 1
ATOM 2641 N N . ASN B 2 23 ? 36.037 6.024 -2.453 1.00 46.55 295 ASN B N 1
ATOM 2642 C CA . ASN B 2 23 ? 36.827 7.230 -2.744 1.00 47.23 295 ASN B CA 1
ATOM 2643 C C . ASN B 2 23 ? 38.320 6.968 -2.630 1.00 47.14 295 ASN B C 1
ATOM 2644 O O . ASN B 2 23 ? 38.974 7.529 -1.737 1.00 46.37 295 ASN B O 1
ATOM 2649 N N . PRO B 2 24 ? 38.864 6.097 -3.513 1.00 48.07 296 PRO B N 1
ATOM 2650 C CA . PRO B 2 24 ? 40.298 5.792 -3.625 1.00 48.12 296 PRO B CA 1
ATOM 2651 C C . PRO B 2 24 ? 41.252 7.018 -3.532 1.00 48.54 296 PRO B C 1
ATOM 2652 O O . PRO B 2 24 ? 42.300 6.928 -2.885 1.00 49.15 296 PRO B O 1
ATOM 2656 N N . SER B 2 25 ? 40.862 8.142 -4.147 1.00 47.90 297 SER B N 1
ATOM 2657 C CA . SER B 2 25 ? 41.662 9.370 -4.174 1.00 47.41 297 SER B CA 1
ATOM 2658 C C . SER B 2 25 ? 41.932 9.999 -2.798 1.00 47.55 297 SER B C 1
ATOM 2659 O O . SER B 2 25 ? 42.851 10.832 -2.677 1.00 47.17 297 SER B O 1
ATOM 2662 N N . LEU B 2 26 ? 41.132 9.623 -1.783 1.00 45.80 298 LEU B N 1
ATOM 2663 C CA . LEU B 2 26 ? 41.319 10.114 -0.413 1.00 45.44 298 LEU B CA 1
ATOM 2664 C C . LEU B 2 26 ? 42.466 9.413 0.332 1.00 44.10 298 LEU B C 1
ATOM 2665 O O . LEU B 2 26 ? 42.799 9.832 1.445 1.00 42.58 298 LEU B O 1
ATOM 2670 N N . LEU B 2 27 ? 43.098 8.408 -0.297 1.00 44.35 299 LEU B N 1
ATOM 2671 C CA . LEU B 2 27 ? 44.153 7.648 0.379 1.00 43.69 299 LEU B CA 1
ATOM 2672 C C . LEU B 2 27 ? 45.320 8.533 0.829 1.00 42.21 299 LEU B C 1
ATOM 2673 O O . LEU B 2 27 ? 45.651 8.469 1.982 1.00 42.43 299 LEU B O 1
ATOM 2678 N N . PRO B 2 28 ? 45.938 9.328 -0.081 1.00 42.14 300 PRO B N 1
ATOM 2679 C CA . PRO B 2 28 ? 46.996 10.271 0.347 1.00 42.14 300 PRO B CA 1
ATOM 2680 C C . PRO B 2 28 ? 46.562 11.170 1.500 1.00 42.16 300 PRO B C 1
ATOM 2681 O O . PRO B 2 28 ? 47.264 11.215 2.505 1.00 41.24 300 PRO B O 1
ATOM 2685 N N . ALA B 2 29 ? 45.395 11.832 1.380 1.00 43.00 301 ALA B N 1
ATOM 2686 C CA . ALA B 2 29 ? 44.815 12.637 2.480 1.00 42.48 301 ALA B CA 1
ATOM 2687 C C . ALA B 2 29 ? 44.572 11.852 3.794 1.00 42.79 301 ALA B C 1
ATOM 2688 O O . ALA B 2 29 ? 44.849 12.358 4.864 1.00 43.55 301 ALA B O 1
ATOM 2690 N N . LEU B 2 30 ? 44.109 10.612 3.713 1.00 42.55 302 LEU B N 1
ATOM 2691 C CA . LEU B 2 30 ? 43.965 9.772 4.899 1.00 42.83 302 LEU B CA 1
ATOM 2692 C C . LEU B 2 30 ? 45.301 9.521 5.595 1.00 42.72 302 LEU B C 1
ATOM 2693 O O . LEU B 2 30 ? 45.418 9.698 6.820 1.00 43.88 302 LEU B O 1
ATOM 2698 N N . LEU B 2 31 ? 46.306 9.110 4.822 1.00 42.51 303 LEU B N 1
ATOM 2699 C CA . LEU B 2 31 ? 47.613 8.835 5.399 1.00 43.30 303 LEU B CA 1
ATOM 2700 C C . LEU B 2 31 ? 48.219 10.089 5.995 1.00 43.32 303 LEU B C 1
ATOM 2701 O O . LEU B 2 31 ? 48.840 10.026 7.055 1.00 45.33 303 LEU B O 1
ATOM 2706 N N . GLN B 2 32 ? 48.084 11.215 5.307 1.00 43.24 304 GLN B N 1
ATOM 2707 C CA . GLN B 2 32 ? 48.561 12.493 5.864 1.00 43.64 304 GLN B CA 1
ATOM 2708 C C . GLN B 2 32 ? 47.848 12.923 7.186 1.00 43.54 304 GLN B C 1
ATOM 2709 O O . GLN B 2 32 ? 48.513 13.472 8.092 1.00 43.58 304 GLN B O 1
ATOM 2715 N N . GLN B 2 33 ? 46.541 12.647 7.302 1.00 43.79 305 GLN B N 1
ATOM 2716 C CA . GLN B 2 33 ? 45.758 12.977 8.498 1.00 44.57 305 GLN B CA 1
ATOM 2717 C C . GLN B 2 33 ? 46.121 12.058 9.651 1.00 45.00 305 GLN B C 1
ATOM 2718 O O . GLN B 2 33 ? 46.281 12.526 10.785 1.00 46.28 305 GLN B O 1
ATOM 2724 N N . ILE B 2 34 ? 46.307 10.778 9.352 1.00 45.31 306 ILE B N 1
ATOM 2725 C CA . ILE B 2 34 ? 46.823 9.824 10.324 1.00 45.30 306 ILE B CA 1
ATOM 2726 C C . ILE B 2 34 ? 48.151 10.272 10.924 1.00 45.52 306 ILE B C 1
ATOM 2727 O O . ILE B 2 34 ? 48.293 10.297 12.168 1.00 46.09 306 ILE B O 1
ATOM 2732 N N . GLY B 2 35 ? 49.085 10.678 10.058 1.00 45.77 307 GLY B N 1
ATOM 2733 C CA . GLY B 2 35 ? 50.359 11.243 10.472 1.00 45.73 307 GLY B CA 1
ATOM 2734 C C . GLY B 2 35 ? 50.230 12.380 11.480 1.00 46.53 307 GLY B C 1
ATOM 2735 O O . GLY B 2 35 ? 51.062 12.478 12.397 1.00 46.60 307 GLY B O 1
ATOM 2736 N N . ARG B 2 36 ? 49.200 13.221 11.310 1.00 46.50 308 ARG B N 1
ATOM 2737 C CA . ARG B 2 36 ? 48.969 14.397 12.193 1.00 46.42 308 ARG B CA 1
ATOM 2738 C C . ARG B 2 36 ? 48.354 14.021 13.544 1.00 45.34 308 ARG B C 1
ATOM 2739 O O . ARG B 2 36 ? 48.791 14.513 14.593 1.00 44.63 308 ARG B O 1
ATOM 2747 N N . GLU B 2 37 ? 47.326 13.185 13.478 1.00 43.61 309 GLU B N 1
ATOM 2748 C CA . GLU B 2 37 ? 46.443 12.891 14.611 1.00 44.53 309 GLU B CA 1
ATOM 2749 C C . GLU B 2 37 ? 46.972 11.713 15.440 1.00 44.38 309 GLU B C 1
ATOM 2750 O O . GLU B 2 37 ? 46.748 11.678 16.647 1.00 45.35 309 GLU B O 1
ATOM 2756 N N . ASN B 2 38 ? 47.635 10.765 14.773 1.00 44.22 310 ASN B N 1
ATOM 2757 C CA . ASN B 2 38 ? 48.092 9.522 15.387 1.00 43.23 310 ASN B CA 1
ATOM 2758 C C . ASN B 2 38 ? 49.433 9.052 14.721 1.00 42.98 310 ASN B C 1
ATOM 2759 O O . ASN B 2 38 ? 49.492 8.049 14.018 1.00 41.12 310 ASN B O 1
ATOM 2764 N N . PRO B 2 39 ? 50.535 9.753 15.030 1.00 42.65 311 PRO B N 1
ATOM 2765 C CA . PRO B 2 39 ? 51.823 9.432 14.381 1.00 42.70 311 PRO B CA 1
ATOM 2766 C C . PRO B 2 39 ? 52.296 7.988 14.639 1.00 42.90 311 PRO B C 1
ATOM 2767 O O . PRO B 2 39 ? 52.927 7.382 13.780 1.00 43.66 311 PRO B O 1
ATOM 2771 N N . GLN B 2 40 ? 51.956 7.429 15.784 1.00 43.49 312 GLN B N 1
ATOM 2772 C CA . GLN B 2 40 ? 52.326 6.044 16.130 1.00 43.53 312 GLN B CA 1
ATOM 2773 C C . GLN B 2 40 ? 51.560 5.022 15.268 1.00 42.88 312 GLN B C 1
ATOM 2774 O O . GLN B 2 40 ? 52.101 3.970 14.869 1.00 40.85 312 GLN B O 1
ATOM 2780 N N . LEU B 2 41 ? 50.298 5.332 14.997 1.00 42.41 313 LEU B N 1
ATOM 2781 C CA . LEU B 2 41 ? 49.544 4.534 14.061 1.00 43.34 313 LEU B CA 1
ATOM 2782 C C . LEU B 2 41 ? 50.212 4.659 12.660 1.00 43.40 313 LEU B C 1
ATOM 2783 O O . LEU B 2 41 ? 50.373 3.648 11.965 1.00 41.23 313 LEU B O 1
ATOM 2788 N N . LEU B 2 42 ? 50.622 5.864 12.257 1.00 44.19 314 LEU B N 1
ATOM 2789 C CA . LEU B 2 42 ? 51.284 5.981 10.932 1.00 46.24 314 LEU B CA 1
ATOM 2790 C C . LEU B 2 42 ? 52.561 5.140 10.902 1.00 46.66 314 LEU B C 1
ATOM 2791 O O . LEU B 2 42 ? 52.846 4.469 9.905 1.00 47.64 314 LEU B O 1
ATOM 2796 N N . GLN B 2 43 ? 53.326 5.200 11.995 1.00 47.14 315 GLN B N 1
ATOM 2797 C CA . GLN B 2 43 ? 54.586 4.487 12.101 1.00 47.73 315 GLN B CA 1
ATOM 2798 C C . GLN B 2 43 ? 54.282 3.000 11.891 1.00 47.46 315 GLN B C 1
ATOM 2799 O O . GLN B 2 43 ? 54.949 2.345 11.112 1.00 46.21 315 GLN B O 1
ATOM 2805 N N . GLN B 2 44 ? 53.243 2.489 12.557 1.00 47.76 316 GLN B N 1
ATOM 2806 C CA . GLN B 2 44 ? 52.820 1.081 12.372 1.00 48.00 316 GLN B CA 1
ATOM 2807 C C . GLN B 2 44 ? 52.394 0.786 10.922 1.00 47.44 316 GLN B C 1
ATOM 2808 O O . GLN B 2 44 ? 52.766 -0.242 10.360 1.00 46.46 316 GLN B O 1
ATOM 2814 N N . ILE B 2 45 ? 51.596 1.674 10.330 1.00 46.75 317 ILE B N 1
ATOM 2815 C CA . ILE B 2 45 ? 51.213 1.512 8.926 1.00 46.99 317 ILE B CA 1
ATOM 2816 C C . ILE B 2 45 ? 52.466 1.434 8.015 1.00 46.56 317 ILE B C 1
ATOM 2817 O O . ILE B 2 45 ? 52.550 0.559 7.156 1.00 47.50 317 ILE B O 1
ATOM 2822 N N . SER B 2 46 ? 53.443 2.312 8.223 1.00 46.22 318 SER B N 1
ATOM 2823 C CA . SER B 2 46 ? 54.682 2.287 7.403 1.00 47.09 318 SER B CA 1
ATOM 2824 C C . SER B 2 46 ? 55.476 0.995 7.504 1.00 47.06 318 SER B C 1
ATOM 2825 O O . SER B 2 46 ? 56.223 0.655 6.589 1.00 46.91 318 SER B O 1
ATOM 2828 N N . GLN B 2 47 ? 55.353 0.282 8.612 1.00 47.40 319 GLN B N 1
ATOM 2829 C CA . GLN B 2 47 ? 56.113 -0.935 8.746 1.00 48.26 319 GLN B CA 1
ATOM 2830 C C . GLN B 2 47 ? 55.389 -2.083 8.026 1.00 48.04 319 GLN B C 1
ATOM 2831 O O . GLN B 2 47 ? 56.023 -3.044 7.608 1.00 47.87 319 GLN B O 1
ATOM 2837 N N . HIS B 2 48 ? 54.077 -1.943 7.839 1.00 48.11 320 HIS B N 1
ATOM 2838 C CA . HIS B 2 48 ? 53.239 -3.007 7.274 1.00 47.82 320 HIS B CA 1
ATOM 2839 C C . HIS B 2 48 ? 52.240 -2.449 6.251 1.00 47.03 320 HIS B C 1
ATOM 2840 O O . HIS B 2 48 ? 51.041 -2.726 6.340 1.00 46.54 320 HIS B O 1
ATOM 2847 N N . GLN B 2 49 ? 52.729 -1.697 5.268 1.00 46.31 321 GLN B N 1
ATOM 2848 C CA . GLN B 2 49 ? 51.828 -0.957 4.362 1.00 46.29 321 GLN B CA 1
ATOM 2849 C C . GLN B 2 49 ? 50.823 -1.894 3.661 1.00 45.68 321 GLN B C 1
ATOM 2850 O O . GLN B 2 49 ? 49.651 -1.570 3.532 1.00 44.03 321 GLN B O 1
ATOM 2856 N N . GLU B 2 50 ? 51.260 -3.083 3.257 1.00 45.44 322 GLU B N 1
ATOM 2857 C CA . GLU B 2 50 ? 50.362 -3.995 2.521 1.00 46.29 322 GLU B CA 1
ATOM 2858 C C . GLU B 2 50 ? 49.152 -4.446 3.320 1.00 46.23 322 GLU B C 1
ATOM 2859 O O . GLU B 2 50 ? 48.043 -4.476 2.789 1.00 45.61 322 GLU B O 1
ATOM 2865 N N . HIS B 2 51 ? 49.403 -4.842 4.569 1.00 47.39 323 HIS B N 1
ATOM 2866 C CA . HIS B 2 51 ? 48.374 -5.308 5.502 1.00 47.80 323 HIS B CA 1
ATOM 2867 C C . HIS B 2 51 ? 47.334 -4.221 5.733 1.00 48.14 323 HIS B C 1
ATOM 2868 O O . HIS B 2 51 ? 46.123 -4.487 5.638 1.00 49.03 323 HIS B O 1
ATOM 2875 N N . PHE B 2 52 ? 47.793 -3.003 6.032 1.00 47.70 324 PHE B N 1
ATOM 2876 C CA . PHE B 2 52 ? 46.873 -1.870 6.177 1.00 47.74 324 PHE B CA 1
ATOM 2877 C C . PHE B 2 52 ? 46.015 -1.641 4.939 1.00 47.59 324 PHE B C 1
ATOM 2878 O O . PHE B 2 52 ? 44.797 -1.419 5.056 1.00 47.07 324 PHE B O 1
ATOM 2886 N N . ILE B 2 53 ? 46.658 -1.678 3.770 1.00 46.94 325 ILE B N 1
ATOM 2887 C CA . ILE B 2 53 ? 45.985 -1.406 2.500 1.00 46.49 325 ILE B CA 1
ATOM 2888 C C . ILE B 2 53 ? 44.981 -2.537 2.185 1.00 46.01 325 ILE B C 1
ATOM 2889 O O . ILE B 2 53 ? 43.867 -2.283 1.715 1.00 45.55 325 ILE B O 1
ATOM 2894 N N . GLN B 2 54 ? 45.389 -3.770 2.469 1.00 45.21 326 GLN B N 1
ATOM 2895 C CA . GLN B 2 54 ? 44.510 -4.938 2.393 1.00 45.96 326 GLN B CA 1
ATOM 2896 C C . GLN B 2 54 ? 43.247 -4.758 3.257 1.00 46.18 326 GLN B C 1
ATOM 2897 O O . GLN B 2 54 ? 42.121 -5.002 2.813 1.00 45.28 326 GLN B O 1
ATOM 2903 N N . MET B 2 55 ? 43.447 -4.306 4.486 1.00 46.15 327 MET B N 1
ATOM 2904 C CA . MET B 2 55 ? 42.342 -4.091 5.400 1.00 47.60 327 MET B CA 1
ATOM 2905 C C . MET B 2 55 ? 41.389 -3.012 4.894 1.00 48.13 327 MET B C 1
ATOM 2906 O O . MET B 2 55 ? 40.178 -3.190 4.935 1.00 47.64 327 MET B O 1
ATOM 2911 N N . LEU B 2 56 ? 41.942 -1.898 4.401 1.00 49.08 328 LEU B N 1
ATOM 2912 C CA . LEU B 2 56 ? 41.134 -0.784 3.907 1.00 49.07 328 LEU B CA 1
ATOM 2913 C C . LEU B 2 56 ? 40.239 -1.212 2.763 1.00 50.09 328 LEU B C 1
ATOM 2914 O O . LEU B 2 56 ? 39.090 -0.742 2.663 1.00 50.48 328 LEU B O 1
ATOM 2919 N N . ASN B 2 57 ? 40.776 -2.113 1.933 1.00 50.52 329 ASN B N 1
ATOM 2920 C CA . ASN B 2 57 ? 40.140 -2.586 0.686 1.00 51.27 329 ASN B CA 1
ATOM 2921 C C . ASN B 2 57 ? 39.307 -3.866 0.814 1.00 51.33 329 ASN B C 1
ATOM 2922 O O . ASN B 2 57 ? 38.858 -4.399 -0.205 1.00 51.93 329 ASN B O 1
ATOM 2927 N N . GLU B 2 58 ? 39.109 -4.365 2.036 1.00 51.56 330 GLU B N 1
ATOM 2928 C CA . GLU B 2 58 ? 38.186 -5.494 2.257 1.00 51.38 330 GLU B CA 1
ATOM 2929 C C . GLU B 2 58 ? 36.756 -4.939 2.381 1.00 50.66 330 GLU B C 1
ATOM 2930 O O . GLU B 2 58 ? 36.495 -4.070 3.216 1.00 50.59 330 GLU B O 1
ATOM 2936 N N . PRO B 2 59 ? 35.852 -5.356 1.483 1.00 50.74 331 PRO B N 1
ATOM 2937 C CA . PRO B 2 59 ? 34.450 -4.953 1.582 1.00 50.70 331 PRO B CA 1
ATOM 2938 C C . PRO B 2 59 ? 33.784 -5.340 2.898 1.00 50.81 331 PRO B C 1
ATOM 2939 O O . PRO B 2 59 ? 34.138 -6.355 3.517 1.00 50.52 331 PRO B O 1
ATOM 2943 N N . VAL B 2 60 ? 32.837 -4.500 3.303 1.00 50.67 332 VAL B N 1
ATOM 2944 C CA . VAL B 2 60 ? 31.999 -4.737 4.481 1.00 51.18 332 VAL B CA 1
ATOM 2945 C C . VAL B 2 60 ? 30.564 -4.256 4.183 1.00 51.03 332 VAL B C 1
ATOM 2946 O O . VAL B 2 60 ? 30.364 -3.267 3.477 1.00 51.45 332 VAL B O 1
ATOM 2950 N N . GLY B 2 61 ? 29.576 -4.954 4.721 1.00 51.16 333 GLY B N 1
ATOM 2951 C CA . GLY B 2 61 ? 28.165 -4.595 4.511 1.00 51.27 333 GLY B CA 1
ATOM 2952 C C . GLY B 2 61 ? 27.612 -3.729 5.630 1.00 51.21 333 GLY B C 1
ATOM 2953 O O . GLY B 2 61 ? 27.074 -2.647 5.388 1.00 51.04 333 GLY B O 1
#

GO terms:
  GO:0005515 protein binding (F, IPI)
  GO:0031012 extracellular matrix (C, HDA)
  GO:0005737 cytoplasm (C, IDA)
  GO:0006516 glycoprotein catabolic process (P, IDA)